Protein AF-A0A847S4N3-F1 (afdb_monomer)

Nearest PDB structures (foldseek):
  7jpv-assembly1_E  TM=3.106E-01  e=4.426E+00  Oryctolagus cuniculus
  7n6g-assembly1_3T  TM=2.490E-01  e=7.966E+00  Chlamydomonas reinhardtii

Sequence (201 aa):
MQTSEYDSAPTRATAWFWVPGLFITFLLANSVLGARLREGQWHDPVNLTGSQTIIFGWCFLVWLVAAYAVQTHYVPRWLKLAGTLCIAAMVSVAFYYLSPFEDFPLAPIRQQPLGRALFRLSYRGVLVGIFVYPVVYYLAAARKLAAEKLKVEKQERALLQIRATRLEALLAERTAALEKTTAELEQARQQLAENNASNKS

Structure (mmCIF, N/CA/C/O backbone):
data_AF-A0A847S4N3-F1
#
_entry.id   AF-A0A847S4N3-F1
#
loop_
_atom_site.group_PDB
_atom_site.id
_atom_site.type_symbol
_atom_site.label_atom_id
_atom_site.label_alt_id
_atom_site.label_comp_id
_atom_site.label_asym_id
_atom_site.label_entity_id
_atom_site.label_seq_id
_atom_site.pdbx_PDB_ins_code
_atom_site.Cartn_x
_atom_site.Cartn_y
_atom_site.Cartn_z
_atom_site.occupancy
_atom_site.B_iso_or_equiv
_atom_site.auth_seq_id
_atom_site.auth_comp_id
_atom_site.auth_asym_id
_atom_site.auth_atom_id
_atom_site.pdbx_PDB_model_num
ATOM 1 N N . MET A 1 1 ? 14.973 -18.867 25.815 1.00 39.59 1 MET A N 1
ATOM 2 C CA . MET A 1 1 ? 15.311 -18.617 24.399 1.00 39.59 1 MET A CA 1
ATOM 3 C C . MET A 1 1 ? 14.622 -19.709 23.593 1.00 39.59 1 MET A C 1
ATOM 5 O O . MET A 1 1 ? 15.140 -20.808 23.502 1.00 39.59 1 MET A O 1
ATOM 9 N N . GLN A 1 2 ? 13.385 -19.459 23.163 1.00 32.47 2 GLN A N 1
ATOM 10 C CA . GLN A 1 2 ? 12.601 -20.373 22.330 1.00 32.47 2 GLN A CA 1
ATOM 11 C C . GLN A 1 2 ? 12.286 -19.619 21.046 1.00 32.47 2 GLN A C 1
ATOM 13 O O . GLN A 1 2 ? 11.471 -18.701 21.019 1.00 32.47 2 GLN A O 1
ATOM 18 N N . THR A 1 3 ? 13.046 -19.947 20.014 1.00 53.38 3 THR A N 1
ATOM 19 C CA . THR A 1 3 ? 12.763 -19.612 18.626 1.00 53.38 3 THR A CA 1
ATOM 20 C C . THR A 1 3 ? 11.931 -20.729 18.016 1.00 53.38 3 THR A C 1
ATOM 22 O O . THR A 1 3 ? 12.163 -21.893 18.334 1.00 53.38 3 THR A O 1
ATOM 25 N N . SER A 1 4 ? 11.099 -20.351 17.048 1.00 46.75 4 SER A N 1
ATOM 26 C CA . SER A 1 4 ? 10.417 -21.209 16.076 1.00 46.75 4 SER A CA 1
ATOM 27 C C . SER A 1 4 ? 8.993 -21.622 16.434 1.00 46.75 4 SER A C 1
ATOM 29 O O . SER A 1 4 ? 8.749 -22.723 16.908 1.00 46.75 4 SER A O 1
ATOM 31 N N . GLU A 1 5 ? 8.047 -20.783 16.016 1.00 38.22 5 GLU A N 1
ATOM 32 C CA . GLU A 1 5 ? 6.878 -21.298 15.308 1.00 38.22 5 GLU A CA 1
ATOM 33 C C . GLU A 1 5 ? 6.626 -20.414 14.079 1.00 38.22 5 GLU A C 1
ATOM 35 O O . GLU A 1 5 ? 6.325 -19.223 14.162 1.00 38.22 5 GLU A O 1
ATOM 40 N N . TYR A 1 6 ? 6.908 -21.006 12.921 1.00 44.25 6 TYR A N 1
ATOM 41 C CA . TYR A 1 6 ? 6.744 -20.454 11.584 1.00 44.25 6 TYR A CA 1
ATOM 42 C C . TYR A 1 6 ? 5.249 -20.421 11.249 1.00 44.25 6 TYR A C 1
ATOM 44 O O . TYR A 1 6 ? 4.732 -21.301 10.564 1.00 44.25 6 TYR A O 1
ATOM 52 N N . ASP A 1 7 ? 4.541 -19.396 11.715 1.00 38.34 7 ASP A N 1
ATOM 53 C CA . ASP A 1 7 ? 3.150 -19.171 11.318 1.00 38.34 7 ASP A CA 1
ATOM 54 C C . ASP A 1 7 ? 3.133 -18.466 9.947 1.00 38.34 7 ASP A C 1
ATOM 56 O O . ASP A 1 7 ? 3.014 -17.248 9.809 1.00 38.34 7 ASP A O 1
ATOM 60 N N . SER A 1 8 ? 3.393 -19.260 8.906 1.00 45.09 8 SER A N 1
ATOM 61 C CA . SER A 1 8 ? 3.549 -18.836 7.506 1.00 45.09 8 SER A CA 1
ATOM 62 C C . SER A 1 8 ? 2.236 -18.873 6.716 1.00 45.09 8 SER A C 1
ATOM 64 O O . SER A 1 8 ? 2.233 -18.996 5.494 1.00 45.09 8 SER A O 1
ATOM 66 N N . ALA A 1 9 ? 1.103 -18.705 7.398 1.00 42.66 9 ALA A N 1
ATOM 67 C CA . ALA A 1 9 ? -0.151 -18.338 6.757 1.00 42.66 9 ALA A CA 1
ATOM 68 C C . ALA A 1 9 ? -0.314 -16.809 6.808 1.00 42.66 9 ALA A C 1
ATOM 70 O O . ALA A 1 9 ? -0.045 -16.195 7.846 1.00 42.66 9 ALA A O 1
ATOM 71 N N . PRO A 1 10 ? -0.772 -16.144 5.731 1.00 45.00 10 PRO A N 1
ATOM 72 C CA . PRO A 1 10 ? -1.106 -14.732 5.799 1.00 45.00 10 PRO A CA 1
ATOM 73 C C . PRO A 1 10 ? -2.265 -14.552 6.785 1.00 45.00 10 PRO A C 1
ATOM 75 O O . PRO A 1 10 ? -3.435 -14.733 6.449 1.00 45.00 10 PRO A O 1
ATOM 78 N N . THR A 1 11 ? -1.947 -14.195 8.030 1.00 53.69 11 THR A N 1
ATOM 79 C CA . THR A 1 11 ? -2.937 -13.742 9.006 1.00 53.69 11 THR A CA 1
ATOM 80 C C . THR A 1 11 ? -3.794 -12.645 8.363 1.00 53.69 11 THR A C 1
ATOM 82 O O . THR A 1 11 ? -3.318 -11.870 7.528 1.00 53.69 11 THR A O 1
ATOM 85 N N . ARG A 1 12 ? -5.071 -12.504 8.754 1.00 53.97 12 ARG A N 1
ATOM 86 C CA . ARG A 1 12 ? -5.945 -11.407 8.263 1.00 53.97 12 ARG A CA 1
ATOM 87 C C . ARG A 1 12 ? -5.277 -10.020 8.357 1.00 53.97 12 ARG A C 1
ATOM 89 O O . ARG A 1 12 ? -5.635 -9.102 7.624 1.00 53.97 12 ARG A O 1
ATOM 96 N N . ALA A 1 13 ? -4.282 -9.877 9.236 1.00 55.53 13 ALA A N 1
ATOM 97 C CA . ALA A 1 13 ? -3.456 -8.693 9.408 1.00 55.53 13 ALA A CA 1
ATOM 98 C C . ALA A 1 13 ? -2.452 -8.408 8.272 1.00 55.53 13 ALA A C 1
ATOM 100 O O . ALA A 1 13 ? -2.024 -7.258 8.181 1.00 55.53 13 ALA A O 1
ATOM 101 N N . THR A 1 14 ? -2.086 -9.369 7.416 1.00 62.47 14 THR A N 1
ATOM 102 C CA . THR A 1 14 ? -1.181 -9.179 6.262 1.00 62.47 14 THR A CA 1
ATOM 103 C C . THR A 1 14 ? -1.913 -9.232 4.918 1.00 62.47 14 THR A C 1
ATOM 105 O O . THR A 1 14 ? -1.480 -8.576 3.977 1.00 62.47 14 THR A O 1
ATOM 108 N N . ALA A 1 15 ? -3.075 -9.891 4.829 1.00 66.06 15 ALA A N 1
ATOM 109 C CA . ALA A 1 15 ? -3.873 -9.981 3.594 1.00 66.06 15 ALA A CA 1
ATOM 110 C C . ALA A 1 15 ? -4.247 -8.613 2.978 1.00 66.06 15 ALA A C 1
ATOM 112 O O . ALA A 1 15 ? -4.269 -8.463 1.757 1.00 66.06 15 ALA A O 1
ATOM 113 N N . TRP A 1 16 ? -4.464 -7.593 3.819 1.00 69.94 16 TRP A N 1
ATOM 114 C CA . TRP A 1 16 ? -4.742 -6.209 3.393 1.00 69.94 16 TRP A CA 1
ATOM 115 C C . TRP A 1 16 ? -3.622 -5.575 2.549 1.00 69.94 16 TRP A C 1
ATOM 117 O O . TRP A 1 16 ? -3.857 -4.576 1.882 1.00 69.94 16 TRP A O 1
ATOM 127 N N . PHE A 1 17 ? -2.402 -6.105 2.634 1.00 78.19 17 PHE A N 1
ATOM 128 C CA . PHE A 1 17 ? -1.245 -5.605 1.906 1.00 78.19 17 PHE A CA 1
ATOM 129 C C . PHE A 1 17 ? -1.082 -6.341 0.569 1.00 78.19 17 PHE A C 1
ATOM 131 O O . PHE A 1 17 ? -0.822 -5.712 -0.456 1.00 78.19 17 PHE A O 1
ATOM 138 N N . TRP A 1 18 ? -1.276 -7.662 0.575 1.00 82.50 18 TRP A N 1
ATOM 139 C CA . TRP A 1 18 ? -1.041 -8.516 -0.588 1.00 82.50 18 TRP A CA 1
ATOM 140 C C . TRP A 1 18 ? -2.132 -8.386 -1.648 1.00 82.50 18 TRP A C 1
ATOM 142 O O . TRP A 1 18 ? -1.813 -8.207 -2.818 1.00 82.50 18 TRP A O 1
ATOM 152 N N . VAL A 1 19 ? -3.411 -8.434 -1.257 1.00 85.56 19 VAL A N 1
ATOM 153 C CA . VAL A 1 19 ? -4.519 -8.460 -2.228 1.00 85.56 19 VAL A CA 1
ATOM 154 C C . VAL A 1 19 ? -4.640 -7.135 -2.994 1.00 85.56 19 VAL A C 1
ATOM 156 O O . VAL A 1 19 ? -4.612 -7.168 -4.225 1.00 85.56 19 VAL A O 1
ATOM 159 N N . PRO A 1 20 ? -4.697 -5.959 -2.332 1.00 87.50 20 PRO A N 1
ATOM 160 C CA . PRO A 1 20 ? -4.724 -4.687 -3.051 1.00 87.50 20 PRO A CA 1
ATOM 161 C C . PRO A 1 20 ? -3.416 -4.435 -3.796 1.00 87.50 20 PRO A C 1
ATOM 163 O O . PRO A 1 20 ? -3.440 -3.859 -4.877 1.00 87.50 20 PRO A O 1
ATOM 166 N N . GLY A 1 21 ? -2.291 -4.902 -3.247 1.00 88.12 21 GLY A N 1
ATOM 167 C CA . GLY A 1 21 ? -0.989 -4.782 -3.887 1.00 88.12 21 GLY A CA 1
ATOM 168 C C . GLY A 1 21 ? -0.935 -5.483 -5.225 1.00 88.12 21 GLY A C 1
ATOM 169 O O . GLY A 1 21 ? -0.682 -4.829 -6.228 1.00 88.12 21 GLY A O 1
ATOM 170 N N . LEU A 1 22 ? -1.261 -6.775 -5.252 1.00 90.00 22 LEU A N 1
ATOM 171 C CA . LEU A 1 22 ? -1.310 -7.562 -6.482 1.00 90.00 22 LEU A CA 1
ATOM 172 C C . LEU A 1 22 ? -2.277 -6.962 -7.503 1.00 90.00 22 LEU A C 1
ATOM 174 O O . LEU A 1 22 ? -1.953 -6.901 -8.685 1.00 90.00 22 LEU A O 1
ATOM 178 N N . PHE A 1 23 ? -3.442 -6.484 -7.060 1.00 91.25 23 PHE A N 1
ATOM 179 C CA . PHE A 1 23 ? -4.422 -5.870 -7.951 1.00 91.25 23 PHE A CA 1
ATOM 180 C C . PHE A 1 23 ? -3.910 -4.559 -8.567 1.00 91.25 23 PHE A C 1
ATOM 182 O O . PHE A 1 23 ? -3.948 -4.388 -9.785 1.00 91.25 23 PHE A O 1
ATOM 189 N N . ILE A 1 24 ? -3.375 -3.646 -7.751 1.00 90.62 24 ILE A N 1
ATOM 190 C CA . ILE A 1 24 ? -2.840 -2.363 -8.224 1.00 90.62 24 ILE A CA 1
ATOM 191 C C . ILE A 1 24 ? -1.624 -2.576 -9.123 1.00 90.62 24 ILE A C 1
ATOM 193 O O . ILE A 1 24 ? -1.513 -1.927 -10.161 1.00 90.62 24 ILE A O 1
ATOM 197 N N . THR A 1 25 ? -0.724 -3.495 -8.772 1.00 91.81 25 THR A N 1
ATOM 198 C CA . THR A 1 25 ? 0.477 -3.767 -9.572 1.00 91.81 25 THR A CA 1
ATOM 199 C C . THR A 1 25 ? 0.122 -4.453 -10.880 1.00 91.81 25 THR A C 1
ATOM 201 O O . THR A 1 25 ? 0.726 -4.143 -11.904 1.00 91.81 25 THR A O 1
ATOM 204 N N . PHE A 1 26 ? -0.896 -5.317 -10.880 1.00 91.50 26 PHE A N 1
ATOM 205 C CA . PHE A 1 26 ? -1.445 -5.898 -12.099 1.00 91.50 26 PHE A CA 1
ATOM 206 C C . PHE A 1 26 ? -2.031 -4.818 -13.013 1.00 91.50 26 PHE A C 1
ATOM 208 O O . PHE A 1 26 ? -1.695 -4.780 -14.195 1.00 91.50 26 PHE A O 1
ATOM 215 N N . LEU A 1 27 ? -2.843 -3.900 -12.481 1.00 91.81 27 LEU A N 1
ATOM 216 C CA . LEU A 1 27 ? -3.384 -2.781 -13.259 1.00 91.81 27 LEU A CA 1
ATOM 217 C C . LEU A 1 27 ? -2.273 -1.889 -13.825 1.00 91.81 27 LEU A C 1
ATOM 219 O O . LEU A 1 27 ? -2.297 -1.556 -15.009 1.00 91.81 27 LEU A O 1
ATOM 223 N N . LEU A 1 28 ? -1.272 -1.543 -13.010 1.00 89.56 28 LEU A N 1
ATOM 224 C CA . LEU A 1 28 ? -0.154 -0.709 -13.449 1.00 89.56 28 LEU A CA 1
ATOM 225 C C . LEU A 1 28 ? 0.659 -1.385 -14.553 1.00 89.56 28 LEU A C 1
ATOM 227 O O . LEU A 1 28 ? 0.955 -0.759 -15.568 1.00 89.56 28 LEU A O 1
ATOM 231 N N . ALA A 1 29 ? 0.991 -2.664 -14.379 1.00 89.06 29 ALA A N 1
ATOM 232 C CA . ALA A 1 29 ? 1.751 -3.410 -15.370 1.00 89.06 29 ALA A CA 1
ATOM 233 C C . ALA A 1 29 ? 0.980 -3.515 -16.694 1.00 89.06 29 ALA A C 1
ATOM 235 O O . ALA A 1 29 ? 1.553 -3.304 -17.763 1.00 89.06 29 ALA A O 1
ATOM 236 N N . ASN A 1 30 ? -0.328 -3.782 -16.643 1.00 90.00 30 ASN A N 1
ATOM 237 C CA . ASN A 1 30 ? -1.160 -3.898 -17.843 1.00 90.00 30 ASN A CA 1
ATOM 238 C C . ASN A 1 30 ? -1.479 -2.549 -18.503 1.00 90.00 30 ASN A C 1
ATOM 240 O O . ASN A 1 30 ? -1.719 -2.518 -19.707 1.00 90.00 30 ASN A O 1
ATOM 244 N N . SER A 1 31 ? -1.417 -1.428 -17.775 1.00 87.50 31 SER A N 1
ATOM 245 C CA . SER A 1 31 ? -1.658 -0.095 -18.354 1.00 87.50 31 SER A CA 1
ATOM 246 C C . SER A 1 31 ? -0.706 0.244 -19.509 1.00 87.50 31 SER A C 1
ATOM 248 O O . SER A 1 31 ? -1.073 0.965 -20.434 1.00 87.50 31 SER A O 1
ATOM 250 N N . VAL A 1 32 ? 0.505 -0.323 -19.486 1.00 83.25 32 VAL A N 1
ATOM 251 C CA . VAL A 1 32 ? 1.536 -0.103 -20.506 1.00 83.25 32 VAL A CA 1
ATOM 252 C C . VAL A 1 32 ? 1.428 -1.115 -21.651 1.00 83.25 32 VAL A C 1
ATOM 254 O O . VAL A 1 32 ? 1.876 -0.835 -22.760 1.00 83.25 32 VAL A O 1
ATOM 257 N N . LEU A 1 33 ? 0.777 -2.262 -21.431 1.00 84.00 33 LEU A N 1
ATOM 258 C CA . LEU A 1 33 ? 0.670 -3.341 -22.415 1.00 84.00 33 LEU A CA 1
ATOM 259 C C . LEU A 1 33 ? -0.006 -2.875 -23.713 1.00 84.00 33 LEU A C 1
ATOM 261 O O . LEU A 1 33 ? 0.456 -3.208 -24.798 1.00 84.00 33 LEU A O 1
ATOM 265 N N . GLY A 1 34 ? -1.047 -2.042 -23.618 1.00 81.81 34 GLY A N 1
ATOM 266 C CA . GLY A 1 34 ? -1.736 -1.503 -24.795 1.00 81.81 34 GLY A CA 1
ATOM 267 C C . GLY A 1 34 ? -0.840 -0.635 -25.686 1.00 81.81 34 GLY A C 1
ATOM 268 O O . GLY A 1 34 ? -0.915 -0.729 -26.908 1.00 81.81 34 GLY A O 1
ATOM 269 N N . ALA A 1 35 ? 0.043 0.175 -25.095 1.00 81.75 35 ALA A N 1
ATOM 270 C CA . ALA A 1 35 ? 1.016 0.964 -25.854 1.00 81.75 35 ALA A CA 1
ATOM 271 C C . ALA A 1 35 ? 2.062 0.060 -26.528 1.00 81.75 35 ALA A C 1
ATOM 273 O O . ALA A 1 35 ? 2.345 0.222 -27.710 1.00 81.75 35 ALA A O 1
ATOM 274 N N . ARG A 1 36 ? 2.535 -0.964 -25.811 1.00 79.12 36 ARG A N 1
ATOM 275 C CA . ARG A 1 36 ? 3.519 -1.943 -26.300 1.00 79.12 36 ARG A CA 1
ATOM 276 C C . ARG A 1 36 ? 3.004 -2.776 -27.473 1.00 79.12 36 ARG A C 1
ATOM 278 O O . ARG A 1 36 ? 3.716 -2.991 -28.450 1.00 79.12 36 ARG A O 1
ATOM 285 N N . LEU A 1 37 ? 1.738 -3.193 -27.413 1.00 82.56 37 LEU A N 1
ATOM 286 C CA . LEU A 1 37 ? 1.080 -3.894 -28.518 1.00 82.56 37 LEU A CA 1
ATOM 287 C C . LEU A 1 37 ? 0.965 -3.005 -29.767 1.00 82.56 37 LEU A C 1
ATOM 289 O O . LEU A 1 37 ? 1.159 -3.492 -30.879 1.00 82.56 37 LEU A O 1
ATOM 293 N N . ARG A 1 38 ? 0.705 -1.700 -29.595 1.00 82.06 38 AR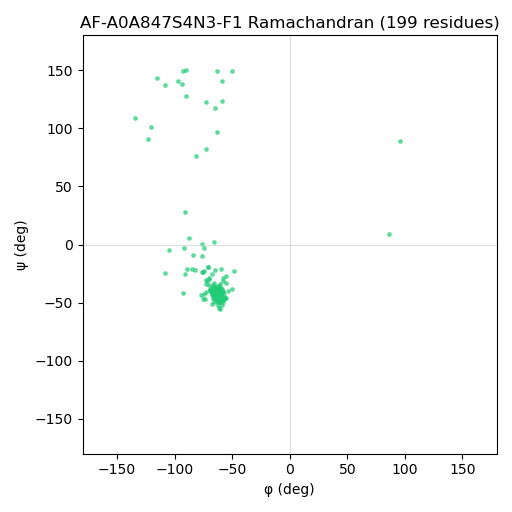G A N 1
ATOM 294 C CA . ARG A 1 38 ? 0.650 -0.731 -30.706 1.00 82.06 38 ARG A CA 1
ATOM 295 C C . ARG A 1 38 ? 2.016 -0.450 -31.330 1.00 82.06 38 ARG A C 1
ATOM 297 O O . ARG A 1 38 ? 2.073 -0.165 -32.519 1.00 82.06 38 ARG A O 1
ATOM 304 N N . GLU A 1 39 ? 3.092 -0.547 -30.554 1.00 78.06 39 GLU A N 1
ATOM 305 C CA . GLU A 1 39 ? 4.478 -0.400 -31.025 1.00 78.06 39 GLU A CA 1
ATOM 306 C C . GLU A 1 39 ? 4.997 -1.640 -31.779 1.00 78.06 39 GLU A C 1
ATOM 308 O O . GLU A 1 39 ? 6.128 -1.642 -32.253 1.00 78.06 39 GLU A O 1
ATOM 313 N N . GLY A 1 40 ? 4.176 -2.687 -31.938 1.00 74.25 40 GLY A N 1
ATOM 314 C CA . GLY A 1 40 ? 4.530 -3.869 -32.727 1.00 74.25 40 GLY A CA 1
ATOM 315 C C . GLY A 1 40 ? 5.314 -4.935 -31.959 1.00 74.25 40 GLY A C 1
ATOM 316 O O . GLY A 1 40 ? 5.717 -5.932 -32.553 1.00 74.25 40 GLY A O 1
ATOM 317 N N . GLN A 1 41 ? 5.450 -4.802 -30.634 1.00 76.44 41 GLN A N 1
ATOM 318 C CA . GLN A 1 41 ? 6.173 -5.759 -29.778 1.00 76.44 41 GLN A CA 1
ATOM 319 C C . GLN A 1 41 ? 5.511 -7.152 -29.692 1.00 76.44 41 GLN A C 1
ATOM 321 O O . GLN A 1 41 ? 5.998 -8.029 -28.990 1.00 76.44 41 GLN A O 1
ATOM 326 N N . TRP A 1 42 ? 4.403 -7.393 -30.405 1.00 76.31 42 TRP A N 1
ATOM 327 C CA . TRP A 1 42 ? 3.788 -8.722 -30.498 1.00 76.31 42 TRP A CA 1
ATOM 328 C C . TRP A 1 42 ? 4.610 -9.710 -31.343 1.00 76.31 42 TRP A C 1
ATOM 330 O O . TRP A 1 42 ? 4.410 -10.914 -31.216 1.00 76.31 42 TRP A O 1
ATOM 340 N N . HIS A 1 43 ? 5.523 -9.217 -32.191 1.00 77.56 43 HIS A N 1
ATOM 341 C CA . HIS A 1 43 ? 6.339 -10.058 -33.076 1.00 77.56 43 HIS A CA 1
ATOM 342 C C . HIS A 1 43 ? 7.305 -10.988 -32.321 1.00 77.56 43 HIS A C 1
ATOM 344 O O . HIS A 1 43 ? 7.683 -12.021 -32.867 1.00 77.56 43 HIS A O 1
ATOM 350 N N . ASP A 1 44 ? 7.657 -10.667 -31.070 1.00 81.38 44 ASP A N 1
ATOM 351 C CA . ASP A 1 44 ? 8.403 -11.554 -30.173 1.00 81.38 44 ASP A CA 1
ATOM 352 C C . ASP A 1 44 ? 7.607 -11.792 -28.872 1.00 81.38 44 ASP A C 1
ATOM 354 O O . ASP A 1 44 ? 7.724 -11.037 -27.898 1.00 81.38 44 ASP A O 1
ATOM 358 N N . PRO A 1 45 ? 6.768 -12.844 -28.823 1.00 80.88 45 PRO A N 1
ATOM 359 C CA . PRO A 1 45 ? 5.903 -13.094 -27.674 1.00 80.88 45 PRO A CA 1
ATOM 360 C C . PRO A 1 45 ? 6.687 -13.485 -26.412 1.00 80.88 45 PRO A C 1
ATOM 362 O O . PRO A 1 45 ? 6.201 -13.259 -25.298 1.00 80.88 45 PRO A O 1
ATOM 365 N N . VAL A 1 46 ? 7.891 -14.051 -26.557 1.00 83.88 46 VAL A N 1
ATOM 366 C CA . VAL A 1 46 ? 8.733 -14.460 -25.423 1.00 83.88 46 VAL A CA 1
ATOM 367 C C . VAL A 1 46 ? 9.319 -13.222 -24.754 1.00 83.88 46 VAL A C 1
ATOM 369 O O . VAL A 1 46 ? 9.213 -13.079 -23.532 1.00 83.88 46 VAL A O 1
ATOM 372 N N . ASN A 1 47 ? 9.855 -12.291 -25.545 1.00 82.12 47 ASN A N 1
ATOM 373 C CA . ASN A 1 47 ? 10.377 -11.023 -25.039 1.00 82.12 47 ASN A CA 1
ATOM 374 C C . ASN A 1 47 ? 9.261 -10.163 -24.431 1.00 82.12 47 ASN A C 1
ATOM 376 O O . ASN A 1 47 ? 9.423 -9.616 -23.334 1.00 82.12 47 ASN A O 1
ATOM 380 N N . LEU A 1 48 ? 8.088 -10.112 -25.074 1.00 83.12 48 LEU A N 1
ATOM 381 C CA . LEU A 1 48 ? 6.915 -9.395 -24.570 1.00 83.12 48 LEU A CA 1
ATOM 382 C C . LEU A 1 48 ? 6.448 -9.938 -23.214 1.00 83.12 48 LEU A C 1
ATOM 384 O O . LEU A 1 48 ? 6.258 -9.166 -22.272 1.00 83.12 48 LEU A O 1
ATOM 388 N N . THR A 1 49 ? 6.303 -11.259 -23.089 1.00 85.19 49 THR A N 1
ATOM 389 C CA . THR A 1 49 ? 5.852 -11.889 -21.839 1.00 85.19 49 THR A CA 1
ATOM 390 C C . THR A 1 49 ? 6.891 -11.717 -20.734 1.00 85.19 49 THR A C 1
ATOM 392 O O . THR A 1 49 ? 6.551 -11.291 -19.632 1.00 85.19 49 THR A O 1
ATOM 395 N N . GLY A 1 50 ? 8.168 -11.969 -21.033 1.00 86.06 50 GLY A N 1
ATOM 396 C CA . GLY A 1 50 ? 9.252 -11.856 -20.060 1.00 86.06 50 GLY A CA 1
ATOM 397 C C . GLY A 1 50 ? 9.414 -10.437 -19.519 1.00 86.06 50 GLY A C 1
ATOM 398 O O . GLY A 1 50 ? 9.400 -10.214 -18.307 1.00 86.06 50 GLY A O 1
ATOM 399 N N . SER A 1 51 ? 9.466 -9.447 -20.407 1.00 85.81 51 SER A N 1
ATOM 400 C CA . SER A 1 51 ? 9.500 -8.036 -20.012 1.00 85.81 51 SER A CA 1
ATOM 401 C C . SER A 1 51 ? 8.246 -7.614 -19.237 1.00 85.81 51 SER A C 1
ATOM 403 O O . SER A 1 51 ? 8.364 -6.842 -18.289 1.00 85.81 51 SER A O 1
ATOM 405 N N . GLN A 1 52 ? 7.057 -8.135 -19.567 1.00 88.88 52 GLN A N 1
ATOM 406 C CA . GLN A 1 52 ? 5.831 -7.866 -18.811 1.00 88.88 52 GLN A CA 1
ATOM 407 C C . GLN A 1 52 ? 5.909 -8.412 -17.378 1.00 88.88 52 GLN A C 1
ATOM 409 O O . GLN A 1 52 ? 5.528 -7.717 -16.433 1.00 88.88 52 GLN A O 1
ATOM 414 N N . THR A 1 53 ? 6.467 -9.610 -17.193 1.00 88.81 53 THR A N 1
ATOM 415 C CA . THR A 1 53 ? 6.727 -10.184 -15.866 1.00 88.81 53 THR A CA 1
ATOM 416 C C . THR A 1 53 ? 7.709 -9.330 -15.067 1.00 88.81 53 THR A C 1
ATOM 418 O O . THR A 1 53 ? 7.483 -9.082 -13.882 1.00 88.81 53 THR A O 1
ATOM 421 N N . ILE A 1 54 ? 8.761 -8.810 -15.707 1.00 89.44 54 ILE A N 1
ATOM 422 C CA . ILE A 1 54 ? 9.707 -7.899 -15.050 1.00 89.44 54 ILE A CA 1
ATOM 423 C C . ILE A 1 54 ? 9.025 -6.583 -14.660 1.00 89.44 54 ILE A C 1
ATOM 425 O O . ILE A 1 54 ? 9.232 -6.107 -13.545 1.00 89.44 54 ILE A O 1
ATOM 429 N N . ILE A 1 55 ? 8.178 -6.006 -15.522 1.00 89.50 55 ILE A N 1
ATOM 430 C CA . ILE A 1 55 ? 7.415 -4.787 -15.199 1.00 89.50 55 ILE A CA 1
ATOM 431 C C . ILE A 1 55 ? 6.502 -5.035 -13.999 1.00 89.50 55 ILE A C 1
ATOM 433 O O . ILE A 1 55 ? 6.456 -4.213 -13.085 1.00 89.50 55 ILE A O 1
ATOM 437 N N . PHE A 1 56 ? 5.810 -6.173 -13.974 1.00 91.56 56 PHE A N 1
ATOM 438 C CA . PHE A 1 56 ? 4.972 -6.556 -12.846 1.00 91.56 56 PHE A CA 1
ATOM 439 C C . PHE A 1 56 ? 5.784 -6.679 -11.551 1.00 91.56 56 PHE A C 1
ATOM 441 O O . PHE A 1 56 ? 5.419 -6.067 -10.546 1.00 91.56 56 PHE A O 1
ATOM 448 N N . GLY A 1 57 ? 6.908 -7.403 -11.578 1.00 91.31 57 GLY A N 1
ATOM 449 C CA . GLY A 1 57 ? 7.795 -7.560 -10.422 1.00 91.31 57 GLY A CA 1
ATOM 450 C C . GLY A 1 57 ? 8.370 -6.230 -9.931 1.00 91.31 57 GLY A C 1
ATOM 451 O O . GLY A 1 57 ? 8.410 -5.972 -8.730 1.00 91.31 57 GLY A O 1
ATOM 452 N N . TRP A 1 58 ? 8.733 -5.344 -10.856 1.00 92.19 58 TRP A N 1
ATOM 453 C CA . TRP A 1 58 ? 9.189 -3.990 -10.560 1.00 92.19 58 TRP A CA 1
ATOM 454 C C . TRP A 1 58 ? 8.106 -3.154 -9.863 1.00 92.19 58 TRP A C 1
ATOM 456 O O . TRP A 1 58 ? 8.351 -2.602 -8.789 1.00 92.19 58 TRP A O 1
ATOM 466 N N . CYS A 1 59 ? 6.893 -3.096 -10.425 1.00 92.06 59 CYS A N 1
ATOM 467 C CA . CYS A 1 59 ? 5.762 -2.404 -9.802 1.00 92.06 59 CYS A CA 1
ATOM 468 C C . CYS A 1 59 ? 5.456 -2.978 -8.413 1.00 92.06 59 CYS A C 1
ATOM 470 O O . CYS A 1 59 ? 5.199 -2.224 -7.472 1.00 92.06 59 CYS A O 1
ATOM 472 N N . PHE A 1 60 ? 5.519 -4.303 -8.273 1.00 93.00 60 PHE A N 1
ATOM 473 C CA . PHE A 1 60 ? 5.307 -4.986 -7.003 1.00 93.00 60 PHE A CA 1
ATOM 474 C C . PHE A 1 60 ? 6.381 -4.652 -5.965 1.00 93.00 60 PHE A C 1
ATOM 476 O O . PHE A 1 60 ? 6.066 -4.420 -4.797 1.00 93.00 60 PHE A O 1
ATOM 483 N N . LEU A 1 61 ? 7.642 -4.524 -6.378 1.00 93.25 61 LEU A N 1
ATOM 484 C CA . LEU A 1 61 ? 8.711 -4.094 -5.484 1.00 93.25 61 LEU A CA 1
ATOM 485 C C . LEU A 1 61 ? 8.514 -2.649 -5.011 1.00 93.25 61 LEU A C 1
ATOM 487 O O . LEU A 1 61 ? 8.674 -2.366 -3.825 1.00 93.25 61 LEU A O 1
ATOM 491 N N . VAL A 1 62 ? 8.093 -1.740 -5.896 1.00 92.94 62 VAL A N 1
ATOM 492 C CA . VAL A 1 62 ? 7.758 -0.360 -5.502 1.00 92.94 62 VAL A CA 1
ATOM 493 C C . VAL A 1 62 ? 6.589 -0.332 -4.508 1.00 92.94 62 VAL A C 1
ATOM 495 O O . VAL A 1 62 ? 6.620 0.435 -3.544 1.00 92.94 62 VAL A O 1
ATOM 498 N N . TRP A 1 63 ? 5.594 -1.207 -4.680 1.00 93.81 63 TRP A N 1
ATOM 499 C CA . TRP A 1 63 ? 4.505 -1.387 -3.717 1.00 93.81 63 TRP A CA 1
ATOM 500 C C . TRP A 1 63 ? 5.000 -1.847 -2.337 1.00 93.81 63 TRP A C 1
ATOM 502 O O . TRP A 1 63 ? 4.613 -1.258 -1.323 1.00 93.81 63 TRP A O 1
ATOM 512 N N . LEU A 1 64 ? 5.892 -2.846 -2.283 1.00 92.00 64 LEU A N 1
ATOM 513 C CA . LEU A 1 64 ? 6.512 -3.313 -1.033 1.00 92.00 64 LEU A CA 1
ATOM 514 C C . LEU A 1 64 ? 7.238 -2.172 -0.311 1.00 92.00 64 LEU A C 1
ATOM 516 O O . LEU A 1 64 ? 7.033 -1.965 0.886 1.00 92.00 64 LEU A O 1
ATOM 520 N N . VAL A 1 65 ? 8.042 -1.399 -1.046 1.00 91.38 65 VAL A N 1
ATOM 521 C CA . VAL A 1 65 ? 8.787 -0.255 -0.502 1.00 91.38 65 VAL A CA 1
ATOM 522 C C . VAL A 1 65 ? 7.835 0.796 0.069 1.00 91.38 65 VAL A C 1
ATOM 524 O O . VAL A 1 65 ? 8.024 1.246 1.200 1.00 91.38 65 VAL A O 1
ATOM 527 N N . ALA A 1 66 ? 6.786 1.160 -0.673 1.00 91.00 66 ALA A N 1
ATOM 528 C CA . ALA A 1 66 ? 5.801 2.137 -0.218 1.00 91.00 66 ALA A CA 1
ATOM 529 C C . ALA A 1 66 ? 5.073 1.669 1.052 1.00 91.00 66 ALA A C 1
ATOM 531 O O . ALA A 1 66 ? 4.899 2.443 1.996 1.00 91.00 66 ALA A O 1
ATOM 532 N N . ALA A 1 67 ? 4.678 0.397 1.123 1.00 90.00 67 ALA A N 1
ATOM 533 C CA . ALA A 1 67 ? 4.001 -0.133 2.302 1.00 90.00 67 ALA A CA 1
ATOM 534 C C . ALA A 1 67 ? 4.908 -0.229 3.519 1.00 90.00 67 ALA A C 1
ATOM 536 O O . ALA A 1 67 ? 4.469 0.107 4.621 1.00 90.00 67 ALA A O 1
ATOM 537 N N . TYR A 1 68 ? 6.166 -0.618 3.325 1.00 88.81 68 TYR A N 1
ATOM 538 C CA . TYR A 1 68 ? 7.157 -0.590 4.390 1.00 88.81 68 TYR A CA 1
ATOM 539 C C . TYR A 1 68 ? 7.350 0.839 4.920 1.00 88.81 68 TYR A C 1
ATOM 541 O O . TYR A 1 68 ? 7.243 1.079 6.123 1.00 88.81 68 TYR A O 1
ATOM 549 N N . ALA A 1 69 ? 7.514 1.822 4.028 1.00 88.56 69 ALA A N 1
ATOM 550 C CA . ALA A 1 69 ? 7.682 3.225 4.405 1.00 88.56 69 ALA A CA 1
ATOM 551 C C . ALA A 1 69 ? 6.487 3.782 5.204 1.00 88.56 69 ALA A C 1
ATOM 553 O O . ALA A 1 69 ? 6.669 4.555 6.150 1.00 88.56 69 ALA A O 1
ATOM 554 N N . VAL A 1 70 ? 5.260 3.383 4.855 1.00 87.44 70 VAL A N 1
ATOM 555 C CA . VAL A 1 70 ? 4.035 3.817 5.547 1.00 87.44 70 VAL A CA 1
ATOM 556 C C . VAL A 1 70 ? 3.891 3.183 6.937 1.00 87.44 70 VAL A C 1
ATOM 558 O O . VAL A 1 70 ? 3.356 3.832 7.843 1.00 87.44 70 VAL A O 1
ATOM 561 N N . GLN A 1 71 ? 4.386 1.958 7.136 1.00 84.00 71 GLN A N 1
ATOM 562 C CA . GLN A 1 71 ? 4.346 1.271 8.433 1.00 84.00 71 GLN A CA 1
ATOM 563 C C . GLN A 1 71 ? 5.328 1.860 9.455 1.00 84.00 71 GLN A C 1
ATOM 565 O O . GLN A 1 71 ? 5.024 1.879 10.645 1.00 84.00 71 GLN A O 1
ATOM 570 N N . THR A 1 72 ? 6.467 2.400 9.022 1.00 82.69 72 THR A N 1
ATOM 571 C CA . THR A 1 72 ? 7.480 2.965 9.927 1.00 82.69 72 THR A CA 1
ATOM 572 C C . THR A 1 72 ? 6.945 4.187 10.673 1.00 82.69 72 THR A C 1
ATOM 574 O O . THR A 1 72 ? 6.647 5.200 10.058 1.00 82.69 72 THR A O 1
ATOM 577 N N . HIS A 1 73 ? 6.836 4.172 12.002 1.00 75.69 73 HIS A N 1
ATOM 578 C CA . HIS A 1 73 ? 6.207 5.279 12.746 1.00 75.69 73 HIS A CA 1
ATOM 579 C C . HIS A 1 73 ? 7.128 6.482 13.032 1.00 75.69 73 HIS A C 1
ATOM 581 O O . HIS A 1 73 ? 6.630 7.593 13.190 1.00 75.69 73 HIS A O 1
ATOM 587 N N . TYR A 1 74 ? 8.449 6.292 13.023 1.00 79.81 74 TYR A N 1
ATOM 588 C CA . TYR A 1 74 ? 9.426 7.268 13.534 1.00 79.81 74 TYR A CA 1
ATOM 589 C C . TYR A 1 74 ? 9.844 8.375 12.551 1.00 79.81 74 TYR A C 1
ATOM 591 O O . TYR A 1 74 ? 10.535 9.311 12.935 1.00 79.81 74 TYR A O 1
ATOM 599 N N . VAL A 1 75 ? 9.446 8.279 11.280 1.00 85.44 75 VAL A N 1
ATOM 600 C CA . VAL A 1 75 ? 9.945 9.154 10.205 1.00 85.44 75 VAL A CA 1
ATOM 601 C C . VAL A 1 75 ? 8.856 10.141 9.756 1.00 85.44 75 VAL A C 1
ATOM 603 O O . VAL A 1 75 ? 7.698 9.726 9.582 1.00 85.44 75 VAL A O 1
ATOM 606 N N . PRO A 1 76 ? 9.181 11.431 9.525 1.00 89.12 76 PRO A N 1
ATOM 607 C CA . PRO A 1 76 ? 8.210 12.400 9.029 1.00 89.12 76 PRO A CA 1
ATOM 608 C C . PRO A 1 76 ? 7.692 12.020 7.635 1.00 89.12 76 PRO A C 1
ATOM 610 O O . PRO A 1 76 ? 8.383 11.403 6.823 1.00 89.12 76 PRO A O 1
ATOM 613 N N . ARG A 1 77 ? 6.440 12.397 7.344 1.00 86.81 77 ARG A N 1
ATOM 614 C CA . ARG A 1 77 ? 5.711 11.961 6.135 1.00 86.81 77 ARG A CA 1
ATOM 615 C C . ARG A 1 77 ? 6.406 12.350 4.830 1.00 86.81 77 ARG A C 1
ATOM 617 O O . ARG A 1 77 ? 6.439 11.547 3.904 1.00 86.81 77 ARG A O 1
ATOM 624 N N . TRP A 1 78 ? 6.958 13.559 4.766 1.00 88.19 78 TRP A N 1
ATOM 625 C CA . TRP A 1 78 ? 7.651 14.056 3.576 1.00 88.19 78 TRP A CA 1
ATOM 626 C C . TRP A 1 78 ? 8.934 13.264 3.297 1.00 88.19 78 TRP A C 1
ATOM 628 O O . TRP A 1 78 ? 9.214 12.947 2.146 1.00 88.19 78 TRP A O 1
ATOM 638 N N . LEU A 1 79 ? 9.657 12.854 4.345 1.00 91.19 79 LEU A N 1
ATOM 639 C CA . LEU A 1 79 ? 10.880 12.065 4.211 1.00 91.19 79 LEU A CA 1
ATOM 640 C C . LEU A 1 79 ? 10.584 10.615 3.802 1.00 91.19 79 LEU A C 1
ATOM 642 O O . LEU A 1 79 ? 11.330 10.038 3.019 1.00 91.19 79 LEU A O 1
ATOM 646 N N . LYS A 1 80 ? 9.460 10.042 4.252 1.00 90.12 80 LYS A N 1
ATOM 647 C CA . LYS A 1 80 ? 8.973 8.738 3.762 1.00 90.12 80 LYS A CA 1
ATOM 648 C C . LYS A 1 80 ? 8.629 8.770 2.281 1.00 90.12 80 LYS A C 1
ATOM 650 O O . LYS A 1 80 ? 8.994 7.848 1.556 1.00 90.12 80 LYS A O 1
ATOM 655 N N . LEU A 1 81 ? 7.938 9.823 1.843 1.00 90.31 81 LEU A N 1
ATOM 656 C CA . LEU A 1 81 ? 7.627 10.028 0.433 1.00 90.31 81 LEU A CA 1
ATOM 657 C C . LEU A 1 81 ? 8.927 10.161 -0.366 1.00 90.31 81 LEU A C 1
ATOM 659 O O . LEU A 1 81 ? 9.152 9.366 -1.269 1.00 90.31 81 LEU A O 1
ATOM 663 N N . ALA A 1 82 ? 9.813 11.084 0.019 1.00 92.12 82 ALA A N 1
ATOM 664 C CA . ALA A 1 82 ? 11.096 11.288 -0.651 1.00 92.12 82 ALA A CA 1
ATOM 665 C C . ALA A 1 82 ? 11.927 9.994 -0.716 1.00 92.12 82 ALA A C 1
ATOM 667 O O . ALA A 1 82 ? 12.395 9.622 -1.786 1.00 92.12 82 ALA A O 1
ATOM 668 N N . GLY A 1 83 ? 12.032 9.255 0.394 1.00 92.00 83 GLY A N 1
ATOM 669 C CA . GLY A 1 83 ? 12.723 7.967 0.443 1.00 92.00 83 GLY A CA 1
ATOM 670 C C . GLY A 1 83 ? 12.095 6.917 -0.477 1.00 92.00 83 GLY A C 1
ATOM 671 O O . GLY A 1 83 ? 12.811 6.247 -1.214 1.00 92.00 83 GLY A O 1
ATOM 672 N N . THR A 1 84 ? 10.762 6.820 -0.504 1.00 92.00 84 THR A N 1
ATOM 673 C CA . THR A 1 84 ? 10.045 5.907 -1.412 1.00 92.00 84 THR A CA 1
ATOM 674 C C . THR A 1 84 ? 10.312 6.263 -2.872 1.00 92.00 84 THR A C 1
ATOM 676 O O . THR A 1 84 ? 10.578 5.372 -3.672 1.00 92.00 84 THR A O 1
ATOM 679 N N . LEU A 1 85 ? 10.289 7.553 -3.224 1.00 93.31 85 LEU A N 1
ATOM 680 C CA . LEU A 1 85 ? 10.566 8.019 -4.585 1.00 93.31 85 LEU A CA 1
ATOM 681 C C . LEU A 1 85 ? 12.016 7.741 -4.999 1.00 93.31 85 LEU A C 1
ATOM 683 O O . LEU A 1 85 ? 12.245 7.245 -6.101 1.00 93.31 85 LEU A O 1
ATOM 687 N N . CYS A 1 86 ? 12.982 7.996 -4.112 1.00 94.00 86 CYS A N 1
ATOM 688 C CA . CYS A 1 86 ? 14.391 7.690 -4.357 1.00 94.00 86 CYS A CA 1
ATOM 689 C C . CYS A 1 86 ? 14.610 6.189 -4.576 1.00 94.00 86 CYS A C 1
ATOM 691 O O . CYS A 1 86 ? 15.238 5.796 -5.558 1.00 94.00 86 CYS A O 1
ATOM 693 N N . ILE A 1 87 ? 14.048 5.341 -3.711 1.00 92.75 87 ILE A N 1
ATOM 694 C CA . IL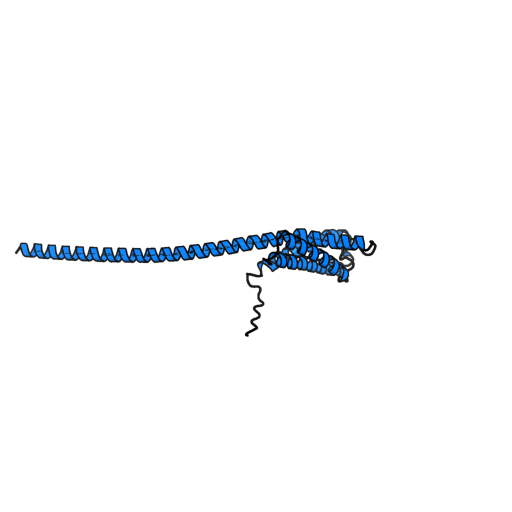E A 1 87 ? 14.168 3.887 -3.850 1.00 92.75 87 ILE A CA 1
ATOM 695 C C . ILE A 1 87 ? 13.462 3.411 -5.124 1.00 92.75 87 ILE A C 1
ATOM 697 O O . ILE A 1 87 ? 14.026 2.604 -5.853 1.00 92.75 87 ILE A O 1
ATOM 701 N N . ALA A 1 88 ? 12.276 3.933 -5.452 1.00 92.50 88 ALA A N 1
ATOM 702 C CA . ALA A 1 88 ? 11.565 3.579 -6.681 1.00 92.50 88 ALA A CA 1
ATOM 703 C C . ALA A 1 88 ? 12.358 3.954 -7.946 1.00 92.50 88 ALA A C 1
ATOM 705 O O . ALA A 1 88 ? 12.390 3.181 -8.908 1.00 92.50 88 ALA A O 1
ATOM 706 N N . ALA A 1 89 ? 13.043 5.103 -7.939 1.00 91.31 89 ALA A N 1
ATOM 707 C CA . ALA A 1 89 ? 13.954 5.504 -9.008 1.00 91.31 89 ALA A CA 1
ATOM 708 C C . ALA A 1 89 ? 15.143 4.537 -9.130 1.00 91.31 89 ALA A C 1
ATOM 710 O O . ALA A 1 89 ? 15.407 4.029 -10.219 1.00 91.31 89 ALA A O 1
ATOM 711 N N . MET A 1 90 ? 15.811 4.217 -8.017 1.00 92.50 90 MET A N 1
ATOM 712 C CA . MET A 1 90 ? 16.933 3.270 -7.999 1.00 92.50 90 MET A CA 1
ATOM 713 C C . MET A 1 90 ? 16.518 1.873 -8.467 1.00 92.50 90 MET A C 1
ATOM 715 O O . MET A 1 90 ? 17.202 1.263 -9.283 1.00 92.50 90 MET A O 1
ATOM 719 N N . VAL A 1 91 ? 15.371 1.386 -7.996 1.00 91.31 91 VAL A N 1
ATOM 720 C CA . VAL A 1 91 ? 14.795 0.090 -8.370 1.00 91.31 91 VAL A CA 1
ATOM 721 C C . VAL A 1 91 ? 14.452 0.050 -9.862 1.00 91.31 91 VAL A C 1
ATOM 723 O O . VAL A 1 91 ? 14.732 -0.946 -10.518 1.00 91.31 91 VAL A O 1
ATOM 726 N N . SER A 1 92 ? 13.921 1.138 -10.428 1.00 89.56 92 SER A N 1
ATOM 727 C CA . SER A 1 92 ? 13.679 1.266 -11.876 1.00 89.56 92 SER A CA 1
ATOM 728 C C . SER A 1 92 ? 14.964 1.134 -12.696 1.00 89.56 92 SER A C 1
ATOM 730 O O . SER A 1 92 ? 15.006 0.397 -13.682 1.00 89.56 92 SER A O 1
ATOM 732 N N . VAL A 1 93 ? 16.038 1.797 -12.260 1.00 88.88 93 VAL A N 1
ATOM 733 C CA . VAL A 1 93 ? 17.352 1.704 -12.912 1.00 88.88 93 VAL A CA 1
ATOM 734 C C . VAL A 1 93 ? 17.934 0.295 -12.774 1.00 88.88 93 VAL A C 1
ATOM 736 O O . VAL A 1 93 ? 18.375 -0.279 -13.766 1.00 88.88 93 VAL A O 1
ATOM 739 N N . ALA A 1 94 ? 17.890 -0.294 -11.576 1.00 89.12 94 ALA A N 1
ATOM 740 C CA . ALA A 1 94 ? 18.400 -1.639 -11.327 1.00 89.12 94 ALA A CA 1
ATOM 741 C C . ALA A 1 94 ? 17.689 -2.685 -12.197 1.00 89.12 94 ALA A C 1
ATOM 743 O O . ALA A 1 94 ? 18.351 -3.460 -12.882 1.00 89.12 94 ALA A O 1
ATOM 744 N N . PHE A 1 95 ? 16.353 -2.663 -12.240 1.00 88.12 95 PHE A N 1
ATOM 745 C CA . PHE A 1 95 ? 15.564 -3.591 -13.056 1.00 88.12 95 PHE A CA 1
ATOM 746 C C . PHE A 1 95 ? 15.872 -3.472 -14.552 1.00 88.12 95 PHE A C 1
ATOM 748 O O . PHE A 1 95 ? 15.878 -4.484 -15.242 1.00 88.12 95 PHE A O 1
ATOM 755 N N . TYR A 1 96 ? 16.176 -2.271 -15.052 1.00 85.62 96 TYR A N 1
ATOM 756 C CA . TYR A 1 96 ? 16.606 -2.098 -16.440 1.00 85.62 96 TYR A CA 1
ATOM 757 C C . TYR A 1 96 ? 17.943 -2.797 -16.729 1.00 85.62 96 TYR A C 1
ATOM 759 O O . TYR A 1 96 ? 18.048 -3.494 -17.731 1.00 85.62 96 TYR A O 1
ATOM 767 N N . TYR A 1 97 ? 18.945 -2.649 -15.857 1.00 83.94 97 TYR A N 1
ATOM 768 C CA . TYR A 1 97 ? 20.260 -3.273 -16.059 1.00 83.94 97 TYR A CA 1
ATOM 769 C C . TYR A 1 97 ? 20.286 -4.780 -15.765 1.00 83.94 97 TYR A C 1
ATOM 771 O O . TYR A 1 97 ? 21.138 -5.486 -16.295 1.00 83.94 97 TYR A O 1
ATOM 779 N N . LEU A 1 98 ? 19.364 -5.271 -14.934 1.00 84.81 98 LEU A N 1
ATOM 780 C CA . LEU A 1 98 ? 19.197 -6.696 -14.628 1.00 84.81 98 LEU A CA 1
ATOM 781 C C . LEU A 1 98 ? 18.321 -7.431 -15.653 1.00 84.81 98 LEU A C 1
ATOM 783 O O . LEU A 1 98 ? 18.383 -8.656 -15.735 1.00 84.81 98 LEU A O 1
ATOM 787 N N . SER A 1 99 ? 17.488 -6.712 -16.410 1.00 81.31 99 SER A N 1
ATOM 788 C CA . SER A 1 99 ? 16.580 -7.308 -17.389 1.00 81.31 99 SER A CA 1
ATOM 789 C C . SER A 1 99 ? 17.347 -7.820 -18.613 1.00 81.31 99 SER A C 1
ATOM 791 O O . SER A 1 99 ? 17.973 -7.016 -19.305 1.00 81.31 99 SER A O 1
ATOM 793 N N . PRO A 1 100 ? 17.238 -9.116 -18.961 1.00 75.25 100 PRO A N 1
ATOM 794 C CA . PRO A 1 100 ? 17.766 -9.632 -20.222 1.00 75.25 100 PRO A CA 1
ATOM 795 C C . PRO A 1 100 ? 16.881 -9.265 -21.429 1.00 75.25 100 PRO A C 1
ATOM 797 O O . PRO A 1 100 ? 17.284 -9.481 -22.566 1.00 75.25 100 PRO A O 1
ATOM 800 N N . PHE A 1 101 ? 15.678 -8.725 -21.195 1.00 76.94 101 PHE A N 1
ATOM 801 C CA . PHE A 1 101 ? 14.688 -8.431 -22.232 1.00 76.94 101 PHE A CA 1
ATOM 802 C C . PHE A 1 101 ? 14.857 -7.021 -22.800 1.00 76.94 101 PHE A C 1
ATOM 804 O O . PHE A 1 101 ? 14.861 -6.034 -22.054 1.00 76.94 101 PHE A O 1
ATOM 811 N N . GLU A 1 102 ? 14.948 -6.928 -24.126 1.00 65.69 102 GLU A N 1
ATOM 812 C CA . GLU A 1 102 ? 15.225 -5.676 -24.842 1.00 65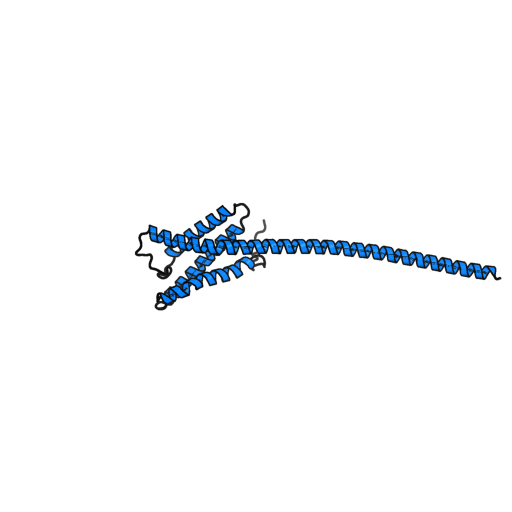.69 102 GLU A CA 1
ATOM 813 C C . GLU A 1 102 ? 14.013 -4.733 -24.900 1.00 65.69 102 GLU A C 1
ATOM 815 O O . GLU A 1 102 ? 14.195 -3.517 -24.956 1.00 65.69 102 GLU A O 1
ATOM 820 N N . ASP A 1 103 ? 12.794 -5.274 -24.774 1.00 63.41 103 ASP A N 1
ATOM 821 C CA . ASP A 1 103 ? 11.529 -4.523 -24.845 1.00 63.41 103 ASP A CA 1
ATOM 822 C C . ASP A 1 103 ? 11.074 -3.940 -23.493 1.00 63.41 103 ASP A C 1
ATOM 824 O O . ASP A 1 103 ? 9.975 -3.394 -23.365 1.00 63.41 103 ASP A O 1
ATOM 828 N N . PHE A 1 104 ? 11.890 -4.058 -22.441 1.00 59.66 104 PHE A N 1
ATOM 829 C CA . PHE A 1 104 ? 11.561 -3.533 -21.112 1.00 59.66 104 PHE A CA 1
ATOM 830 C C . PHE A 1 104 ? 11.283 -2.003 -21.078 1.00 59.66 104 PHE A C 1
ATOM 832 O O . PHE A 1 104 ? 10.454 -1.554 -20.267 1.00 59.66 104 PHE A O 1
ATOM 839 N N . PRO A 1 105 ? 11.912 -1.169 -21.935 1.00 65.25 105 PRO A N 1
ATOM 840 C CA . PRO A 1 105 ? 11.437 0.177 -22.246 1.00 65.25 105 PRO A CA 1
ATOM 841 C C . PRO A 1 105 ? 10.601 0.232 -23.546 1.00 65.25 105 PRO A C 1
ATOM 843 O O . PRO A 1 105 ? 10.978 -0.350 -24.551 1.00 65.25 105 PRO A O 1
ATOM 846 N N . LEU A 1 106 ? 9.522 1.033 -23.546 1.00 63.72 106 LEU A N 1
ATOM 847 C CA . LEU A 1 106 ? 8.679 1.316 -24.734 1.00 63.72 106 LEU A CA 1
ATOM 848 C C . LEU A 1 106 ? 9.494 1.823 -25.941 1.00 63.72 106 LEU A C 1
ATOM 850 O O . LEU A 1 106 ? 9.295 1.416 -27.073 1.00 63.72 106 LEU A O 1
ATOM 854 N N . ALA A 1 107 ? 10.482 2.684 -25.686 1.00 64.00 107 ALA A N 1
ATOM 855 C CA . ALA A 1 107 ? 11.397 3.174 -26.714 1.00 64.00 107 ALA A CA 1
ATOM 856 C C . ALA A 1 107 ? 12.832 2.703 -26.432 1.00 64.00 107 ALA A C 1
ATOM 858 O O . ALA A 1 107 ? 13.252 2.741 -25.269 1.00 64.00 107 ALA A O 1
ATOM 859 N N . PRO A 1 108 ? 13.641 2.369 -27.450 1.00 63.56 108 PRO A N 1
ATOM 860 C CA . PRO A 1 108 ? 15.021 1.943 -27.247 1.00 63.56 108 PRO A CA 1
ATOM 861 C C . PRO A 1 108 ? 15.834 3.026 -26.517 1.00 63.56 108 PRO A C 1
ATOM 863 O O . PRO A 1 108 ? 15.902 4.184 -26.932 1.00 63.56 108 PRO A O 1
ATOM 866 N N . ILE A 1 109 ? 16.431 2.656 -25.379 1.00 64.25 109 ILE A N 1
ATOM 867 C CA . ILE A 1 109 ? 17.268 3.549 -24.549 1.00 64.25 109 ILE A CA 1
ATOM 868 C C . ILE A 1 109 ? 18.741 3.468 -24.956 1.00 64.25 109 ILE A C 1
ATOM 870 O O . ILE A 1 109 ? 19.477 4.434 -24.771 1.00 64.25 109 ILE A O 1
ATOM 874 N N . ARG A 1 110 ? 19.168 2.346 -25.553 1.00 63.38 110 ARG A N 1
ATOM 875 C CA . ARG A 1 110 ? 20.576 2.051 -25.881 1.00 63.38 110 ARG A CA 1
ATOM 876 C C . ARG A 1 110 ? 21.267 3.114 -26.742 1.00 63.38 110 ARG A C 1
ATOM 878 O O . ARG A 1 110 ? 22.476 3.257 -26.641 1.00 63.38 110 ARG A O 1
ATOM 885 N N . GLN A 1 111 ? 20.521 3.858 -27.559 1.00 67.38 111 GLN A N 1
ATOM 886 C CA . GLN A 1 111 ? 21.074 4.885 -28.453 1.00 67.38 111 GLN A CA 1
ATOM 887 C C . GLN A 1 111 ? 21.122 6.289 -27.822 1.00 67.38 111 GLN A C 1
ATOM 889 O O . GLN A 1 111 ? 21.592 7.234 -28.451 1.00 67.38 111 GLN A O 1
ATOM 894 N N . GLN A 1 112 ? 20.617 6.463 -26.596 1.00 74.31 112 GLN A N 1
ATOM 895 C CA . GLN A 1 112 ? 20.580 7.761 -25.925 1.00 74.31 112 GLN A CA 1
ATOM 896 C C . GLN A 1 112 ? 21.822 7.975 -25.046 1.00 74.31 112 GLN A C 1
ATOM 898 O O . GLN A 1 112 ? 22.338 7.020 -24.466 1.00 74.31 112 GLN A O 1
ATOM 903 N N . PRO A 1 113 ? 22.287 9.229 -24.876 1.00 82.94 113 PRO A N 1
ATOM 904 C CA . PRO A 1 113 ? 23.368 9.525 -23.944 1.00 82.94 113 PRO A CA 1
ATOM 905 C C . PRO A 1 113 ? 22.974 9.098 -22.524 1.00 82.94 113 PRO A C 1
ATOM 907 O O . PRO A 1 113 ? 21.832 9.305 -22.100 1.00 82.94 113 PRO A O 1
ATOM 910 N N . LEU A 1 114 ? 23.936 8.543 -21.781 1.00 81.25 114 LEU A N 1
ATOM 911 C CA . LEU A 1 114 ? 23.729 7.892 -20.480 1.00 81.25 114 LEU A CA 1
ATOM 912 C C . LEU A 1 114 ? 22.924 8.752 -19.487 1.00 81.25 114 LEU A C 1
ATOM 914 O O . LEU A 1 114 ? 22.044 8.246 -18.797 1.00 81.25 114 LEU A O 1
ATOM 918 N N . GLY A 1 115 ? 23.147 10.071 -19.475 1.00 83.44 115 GLY A N 1
ATOM 919 C CA . GLY A 1 115 ? 22.384 11.001 -18.636 1.00 83.44 115 GLY A CA 1
ATOM 920 C C . GLY A 1 115 ? 20.886 11.057 -18.970 1.00 83.44 115 GLY A C 1
ATOM 921 O O . GLY A 1 115 ? 20.054 11.034 -18.065 1.00 83.44 115 GLY A O 1
ATOM 922 N N . ARG A 1 116 ? 20.512 11.061 -20.259 1.00 83.19 116 ARG A N 1
ATOM 923 C CA . ARG A 1 116 ? 19.095 11.034 -20.676 1.00 83.19 116 ARG A CA 1
ATOM 924 C C . ARG A 1 116 ? 18.449 9.685 -20.370 1.00 83.19 116 ARG A C 1
ATOM 926 O O . ARG A 1 116 ? 17.304 9.654 -19.927 1.00 83.19 116 ARG A O 1
ATOM 933 N N . ALA A 1 117 ? 19.192 8.594 -20.555 1.00 81.94 117 ALA A N 1
ATOM 934 C CA . ALA A 1 117 ? 18.753 7.248 -20.199 1.00 81.94 117 ALA A CA 1
ATOM 935 C C . ALA A 1 117 ? 18.427 7.137 -18.699 1.00 81.94 117 ALA A C 1
ATOM 937 O O . ALA A 1 117 ? 17.314 6.756 -18.332 1.00 81.94 117 ALA A O 1
ATOM 938 N N . LEU A 1 118 ? 19.361 7.549 -17.836 1.00 85.50 118 LEU A N 1
ATOM 939 C CA . LEU A 1 118 ? 19.190 7.544 -16.381 1.00 85.50 118 LEU A CA 1
ATOM 940 C C . LEU A 1 118 ? 18.056 8.459 -15.922 1.00 85.50 118 LEU A C 1
ATOM 942 O O . LEU A 1 118 ? 17.268 8.060 -15.063 1.00 85.50 118 LEU A O 1
ATOM 946 N N . PHE A 1 119 ? 17.935 9.651 -16.511 1.00 87.06 119 PHE A N 1
ATOM 947 C CA . PHE A 1 119 ? 16.844 10.571 -16.200 1.00 87.06 119 PHE A CA 1
ATOM 948 C C . PHE A 1 119 ? 15.485 9.949 -16.531 1.00 87.06 119 PHE A C 1
ATOM 950 O O . PHE A 1 119 ? 14.585 9.954 -15.696 1.00 87.06 119 PHE A O 1
ATOM 957 N N . ARG A 1 120 ? 15.342 9.342 -17.714 1.00 85.56 120 ARG A N 1
ATOM 958 C CA . ARG A 1 120 ? 14.088 8.714 -18.148 1.00 85.56 120 ARG A CA 1
ATOM 959 C C . ARG A 1 120 ? 13.714 7.499 -17.296 1.00 85.56 120 ARG A C 1
ATOM 961 O O . ARG A 1 120 ? 12.550 7.346 -16.931 1.00 85.56 120 ARG A O 1
ATOM 968 N N . LEU A 1 121 ? 14.693 6.659 -16.950 1.00 85.88 121 LEU A N 1
ATOM 969 C CA . LEU A 1 121 ? 14.501 5.502 -16.067 1.00 85.88 121 LEU A CA 1
ATOM 970 C C . LEU A 1 121 ? 14.106 5.934 -14.650 1.00 85.88 121 LEU A C 1
ATOM 972 O O . LEU A 1 121 ? 13.158 5.388 -14.080 1.00 85.88 121 LEU A O 1
ATOM 976 N N . SER A 1 122 ? 14.779 6.952 -14.113 1.00 89.19 122 SER A N 1
ATOM 977 C CA . SER A 1 122 ? 14.469 7.524 -12.801 1.00 89.19 122 SER A CA 1
ATOM 978 C C . SER A 1 122 ? 13.083 8.158 -12.786 1.00 89.19 122 SER A C 1
ATOM 980 O O . SER A 1 122 ? 12.289 7.866 -11.898 1.00 89.19 122 SER A O 1
ATOM 982 N N . TYR A 1 123 ? 12.749 8.955 -13.805 1.00 89.81 123 TYR A N 1
ATOM 983 C CA . TYR A 1 123 ? 11.443 9.597 -13.951 1.00 89.81 123 TYR A CA 1
ATOM 984 C C . TYR A 1 123 ? 10.298 8.577 -13.968 1.00 89.81 123 TYR A C 1
ATOM 986 O O . TYR A 1 123 ? 9.311 8.749 -13.257 1.00 89.81 123 TYR A O 1
ATOM 994 N N . ARG A 1 124 ? 10.458 7.465 -14.699 1.00 87.75 124 ARG A N 1
ATOM 995 C CA . ARG A 1 124 ? 9.497 6.351 -14.705 1.00 87.75 124 ARG A CA 1
ATOM 996 C C . ARG A 1 124 ? 9.298 5.755 -13.301 1.00 87.75 124 ARG A C 1
ATOM 998 O O . ARG A 1 124 ? 8.161 5.525 -12.896 1.00 87.75 124 ARG A O 1
ATOM 1005 N N . GLY A 1 125 ? 10.386 5.531 -12.559 1.00 88.81 125 GLY A N 1
ATOM 1006 C CA . GLY A 1 125 ? 10.347 5.070 -11.164 1.00 88.81 125 GLY A CA 1
ATOM 1007 C C . GLY A 1 125 ? 9.634 6.038 -10.234 1.00 88.81 125 GLY A C 1
ATOM 1008 O O . GLY A 1 125 ? 8.764 5.632 -9.465 1.00 88.81 125 GLY A O 1
ATOM 1009 N N . VAL A 1 126 ? 9.941 7.327 -10.360 1.00 92.25 126 VAL A N 1
ATOM 1010 C CA . VAL A 1 126 ? 9.301 8.388 -9.582 1.00 92.25 126 VAL A CA 1
ATOM 1011 C C . VAL A 1 126 ? 7.807 8.468 -9.885 1.00 92.25 126 VAL A C 1
ATOM 1013 O O . VAL A 1 126 ? 7.023 8.527 -8.946 1.00 92.25 126 VAL A O 1
ATOM 1016 N N . LEU A 1 127 ? 7.388 8.407 -11.153 1.00 91.81 127 LEU A N 1
ATOM 1017 C CA . LEU A 1 127 ? 5.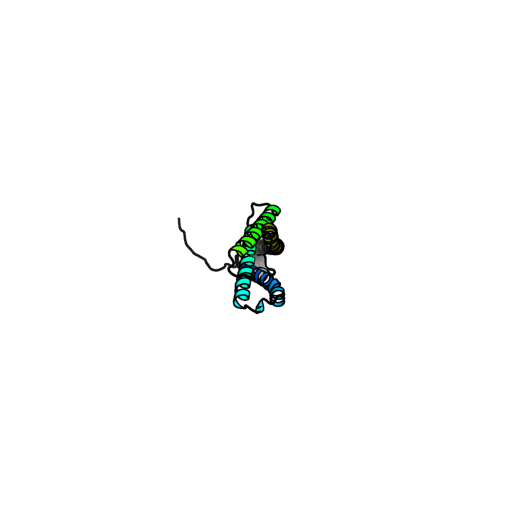969 8.422 -11.527 1.00 91.81 127 LEU A CA 1
ATOM 1018 C C . LEU A 1 127 ? 5.186 7.284 -10.867 1.00 91.81 127 LEU A C 1
ATOM 1020 O O . LEU A 1 127 ? 4.129 7.517 -10.282 1.00 91.81 127 LEU A O 1
ATOM 1024 N N . VAL A 1 128 ? 5.725 6.063 -10.915 1.00 90.94 128 VAL A N 1
ATOM 1025 C CA . VAL A 1 128 ? 5.095 4.917 -10.248 1.00 90.94 128 VAL A CA 1
ATOM 1026 C C . VAL A 1 128 ? 5.074 5.113 -8.736 1.00 90.94 128 VAL A C 1
ATOM 1028 O O . VAL A 1 128 ? 4.040 4.885 -8.116 1.00 90.94 128 VAL A O 1
ATOM 1031 N N . GLY A 1 129 ? 6.159 5.609 -8.140 1.00 90.31 129 GLY A N 1
ATOM 1032 C CA . GLY A 1 129 ? 6.200 5.938 -6.716 1.00 90.31 129 GLY A CA 1
ATOM 1033 C C . GLY A 1 129 ? 5.159 6.988 -6.303 1.00 90.31 129 GLY A C 1
ATOM 1034 O O . GLY A 1 129 ? 4.483 6.804 -5.293 1.00 90.31 129 GLY A O 1
ATOM 1035 N N . ILE A 1 130 ? 4.977 8.047 -7.101 1.00 92.81 130 ILE A N 1
ATOM 1036 C CA . ILE A 1 130 ? 3.979 9.107 -6.876 1.00 92.81 130 ILE A CA 1
ATOM 1037 C C . ILE A 1 130 ? 2.559 8.550 -6.949 1.00 92.81 130 ILE A C 1
ATOM 1039 O O . ILE A 1 130 ? 1.704 8.996 -6.194 1.00 92.81 130 ILE A O 1
ATOM 1043 N N . PHE A 1 131 ? 2.293 7.581 -7.825 1.00 91.94 131 PHE A N 1
ATOM 1044 C CA . PHE A 1 131 ? 0.971 6.969 -7.924 1.00 91.94 131 PHE A CA 1
ATOM 1045 C C . PHE A 1 131 ? 0.713 5.958 -6.797 1.00 91.94 131 PHE A C 1
ATOM 1047 O O . PHE A 1 131 ? -0.351 5.949 -6.183 1.00 91.94 131 PHE A O 1
ATOM 1054 N N . VAL A 1 132 ? 1.702 5.118 -6.489 1.00 92.06 132 VAL A N 1
ATOM 1055 C CA . VAL A 1 132 ? 1.571 4.015 -5.529 1.00 92.06 132 VAL A CA 1
ATOM 1056 C C . VAL A 1 132 ? 1.559 4.511 -4.083 1.00 92.06 132 VAL A C 1
ATOM 1058 O O . VAL A 1 132 ? 0.744 4.047 -3.284 1.00 92.06 132 VAL A O 1
ATOM 1061 N N . TYR A 1 133 ? 2.425 5.461 -3.720 1.00 91.12 133 TYR A N 1
ATOM 1062 C CA . TYR A 1 133 ? 2.565 5.895 -2.327 1.00 91.12 133 TYR A CA 1
ATOM 1063 C C . TYR A 1 133 ? 1.263 6.457 -1.720 1.00 91.12 133 TYR A C 1
ATOM 1065 O O . TYR A 1 133 ? 0.894 6.013 -0.629 1.00 91.12 133 TYR A O 1
ATOM 1073 N N . PRO A 1 134 ? 0.514 7.365 -2.382 1.00 91.06 134 PRO A N 1
ATOM 1074 C CA . PRO A 1 134 ? -0.767 7.848 -1.872 1.00 91.06 134 PRO A CA 1
ATOM 1075 C C . PRO A 1 134 ? -1.784 6.723 -1.691 1.00 91.06 134 PRO A C 1
ATOM 1077 O O . PRO A 1 134 ? -2.436 6.663 -0.653 1.00 91.06 134 PRO A O 1
ATOM 1080 N N . VAL A 1 135 ? -1.889 5.801 -2.654 1.00 91.50 135 VAL A N 1
ATOM 1081 C CA . VAL A 1 135 ? -2.819 4.662 -2.584 1.00 91.50 135 VAL A CA 1
ATOM 1082 C C . VAL A 1 135 ? -2.540 3.819 -1.340 1.00 91.50 135 VAL A C 1
ATOM 1084 O O . VAL A 1 135 ? -3.442 3.550 -0.545 1.00 91.50 135 VAL A O 1
ATOM 1087 N N . VAL A 1 136 ? -1.274 3.464 -1.124 1.00 91.50 136 VAL A N 1
ATOM 1088 C CA . VAL A 1 136 ? -0.844 2.697 0.051 1.00 91.50 136 VAL A CA 1
ATOM 1089 C C . VAL A 1 136 ? -1.101 3.471 1.345 1.00 91.50 136 VAL A C 1
ATOM 1091 O O . VAL A 1 136 ? -1.578 2.900 2.330 1.00 91.50 136 VAL A O 1
ATOM 1094 N N . TYR A 1 137 ? -0.829 4.776 1.351 1.00 90.44 137 TYR A N 1
ATOM 1095 C CA . TYR A 1 137 ? -1.078 5.641 2.499 1.00 90.44 137 TYR A CA 1
ATOM 1096 C C . TYR A 1 137 ? -2.564 5.674 2.885 1.00 90.44 137 TYR A C 1
ATOM 1098 O O . TYR A 1 137 ? -2.896 5.486 4.058 1.00 90.44 137 TYR A O 1
ATOM 1106 N N . TYR A 1 138 ? -3.459 5.854 1.911 1.00 90.56 138 TYR A N 1
ATOM 1107 C CA . TYR A 1 138 ? -4.905 5.861 2.140 1.00 90.56 138 TYR A CA 1
ATOM 1108 C C . TYR A 1 138 ? -5.416 4.512 2.645 1.00 90.56 138 TYR A C 1
ATOM 1110 O O . TYR A 1 138 ? -6.180 4.480 3.609 1.00 90.56 138 TYR A O 1
ATOM 1118 N N . LEU A 1 139 ? -4.955 3.399 2.067 1.00 89.06 139 LEU A N 1
ATOM 1119 C CA . LEU A 1 139 ? -5.323 2.057 2.530 1.00 89.06 139 LEU A CA 1
ATOM 1120 C C . LEU A 1 139 ? -4.890 1.816 3.981 1.00 89.06 139 LEU A C 1
ATOM 1122 O O . LEU A 1 139 ? -5.667 1.314 4.797 1.00 89.06 139 LEU A O 1
ATOM 1126 N N . ALA A 1 140 ? -3.668 2.221 4.332 1.00 87.75 140 ALA A N 1
ATOM 1127 C CA . ALA A 1 140 ? -3.166 2.096 5.694 1.00 87.75 140 ALA A CA 1
ATOM 1128 C C . ALA A 1 140 ? -3.948 2.979 6.682 1.00 87.75 140 ALA A C 1
ATOM 1130 O O . ALA A 1 140 ? -4.253 2.538 7.792 1.00 87.75 140 ALA A O 1
ATOM 1131 N N . ALA A 1 141 ? -4.296 4.207 6.289 1.00 86.75 141 ALA A N 1
ATOM 1132 C CA . ALA A 1 141 ? -5.094 5.118 7.106 1.00 86.75 141 ALA A CA 1
ATOM 1133 C C . ALA A 1 141 ? -6.523 4.591 7.325 1.00 86.75 141 ALA A C 1
ATOM 1135 O O . ALA A 1 141 ? -6.982 4.529 8.465 1.00 86.75 141 ALA A O 1
ATOM 1136 N N . ALA A 1 142 ? -7.192 4.131 6.264 1.00 87.44 142 ALA A N 1
ATOM 1137 C CA . ALA A 1 142 ? -8.529 3.543 6.338 1.00 87.44 142 ALA A CA 1
ATOM 1138 C C . ALA A 1 142 ? -8.561 2.322 7.267 1.00 87.44 142 ALA A C 1
ATOM 1140 O O . ALA A 1 142 ? -9.476 2.171 8.078 1.00 87.44 142 ALA A O 1
ATOM 1141 N N . ARG A 1 143 ? -7.521 1.481 7.221 1.00 82.94 143 ARG A N 1
ATOM 1142 C CA . ARG A 1 143 ? -7.395 0.341 8.131 1.00 82.94 143 ARG A CA 1
ATOM 1143 C C . ARG A 1 143 ? -7.204 0.773 9.583 1.00 82.94 143 ARG A C 1
ATOM 1145 O O . ARG A 1 143 ? -7.815 0.173 10.464 1.00 82.94 143 ARG A O 1
ATOM 1152 N N . LYS A 1 144 ? -6.352 1.769 9.850 1.00 85.44 144 LYS A N 1
ATOM 1153 C CA . LYS A 1 144 ? -6.150 2.290 11.215 1.00 85.44 144 LYS A CA 1
ATOM 1154 C C . LYS A 1 144 ? -7.471 2.788 11.798 1.00 85.44 144 LYS A C 1
ATOM 1156 O O . LYS A 1 144 ? -7.834 2.369 12.891 1.00 85.44 144 LYS A O 1
ATOM 1161 N N . LEU A 1 145 ? -8.239 3.538 11.008 1.00 86.62 145 LEU A N 1
ATOM 1162 C CA . LEU A 1 145 ? -9.578 3.993 11.381 1.00 86.62 145 LEU A CA 1
ATOM 1163 C C . LEU A 1 145 ? -10.546 2.829 11.634 1.00 86.62 145 LEU A C 1
ATOM 1165 O O . LEU A 1 145 ? -11.258 2.830 12.632 1.00 86.62 145 LEU A O 1
ATOM 1169 N N . ALA A 1 146 ? -10.566 1.810 10.771 1.00 85.94 146 ALA A N 1
ATOM 1170 C CA . ALA A 1 146 ? -11.419 0.636 10.970 1.00 85.94 146 ALA A CA 1
ATOM 1171 C C . ALA A 1 146 ? -11.045 -0.149 12.241 1.00 85.94 146 ALA A C 1
ATOM 1173 O O . ALA A 1 146 ? -11.918 -0.597 12.982 1.00 85.94 146 ALA A O 1
ATOM 1174 N N . ALA A 1 147 ? -9.747 -0.287 12.521 1.00 86.38 147 ALA A N 1
ATOM 1175 C CA . ALA A 1 147 ? -9.259 -0.950 13.724 1.00 86.38 147 ALA A CA 1
ATOM 1176 C C . ALA A 1 147 ? -9.592 -0.156 14.996 1.00 86.38 147 ALA A C 1
ATOM 1178 O O . ALA A 1 147 ? -9.920 -0.757 16.017 1.00 86.38 147 ALA A O 1
ATOM 1179 N N . GLU A 1 148 ? -9.526 1.174 14.946 1.00 85.75 148 GLU A N 1
ATOM 1180 C CA . GLU A 1 148 ? -9.942 2.047 16.046 1.00 85.75 148 GLU A CA 1
ATOM 1181 C C . GLU A 1 148 ? -11.449 1.961 16.293 1.00 85.75 148 GLU A C 1
ATOM 1183 O O . GLU A 1 148 ? -11.850 1.740 17.432 1.00 85.75 148 GLU A O 1
ATOM 1188 N N . LYS A 1 149 ? -12.279 2.005 15.243 1.00 86.38 149 LYS A N 1
ATOM 1189 C CA . LYS A 1 149 ? -13.735 1.810 15.363 1.00 86.38 149 LYS A CA 1
ATOM 1190 C C . LYS A 1 149 ? -14.084 0.475 16.016 1.00 86.38 149 LYS A C 1
ATOM 1192 O O . LYS A 1 149 ? -14.856 0.446 16.965 1.00 86.38 149 LYS A O 1
ATOM 1197 N N . LEU A 1 150 ? -13.437 -0.614 15.594 1.00 86.88 150 LEU A N 1
ATOM 1198 C CA . LEU A 1 150 ? -13.641 -1.932 16.200 1.00 86.88 150 LEU A CA 1
ATOM 1199 C C . LEU A 1 150 ? -13.249 -1.958 17.690 1.00 86.88 150 LEU A C 1
ATOM 1201 O O . LEU A 1 150 ? -13.867 -2.664 18.485 1.00 86.88 150 LEU A O 1
ATOM 1205 N N . LYS A 1 151 ? -12.201 -1.223 18.087 1.00 87.94 151 LYS A N 1
ATOM 1206 C CA . LYS A 1 151 ? -11.807 -1.110 19.502 1.00 87.94 151 LYS A CA 1
ATOM 1207 C C . LYS A 1 151 ? -12.858 -0.353 20.309 1.00 87.94 151 LYS A C 1
ATOM 1209 O O . LYS A 1 151 ? -13.204 -0.820 21.390 1.00 87.94 151 LYS A O 1
ATOM 1214 N N . VAL A 1 152 ? -13.377 0.750 19.770 1.00 89.00 152 VAL A N 1
ATOM 1215 C CA . VAL A 1 152 ? -14.447 1.534 20.402 1.00 89.00 152 VAL A CA 1
ATOM 1216 C C . VAL A 1 152 ? -15.709 0.686 20.555 1.00 89.00 152 VAL A C 1
ATOM 1218 O O . VAL A 1 152 ? -16.205 0.546 21.666 1.00 89.00 152 VAL A O 1
ATOM 1221 N N . GLU A 1 153 ? -16.153 -0.003 19.501 1.00 87.69 153 GLU A N 1
ATOM 1222 C CA . GLU A 1 153 ? -17.326 -0.890 19.561 1.00 87.69 153 GLU A CA 1
ATOM 1223 C C . GLU A 1 153 ? -17.167 -2.008 20.603 1.00 87.69 153 GLU A C 1
ATOM 1225 O O . GLU A 1 153 ? -18.114 -2.359 21.309 1.00 87.69 153 GLU A O 1
ATOM 1230 N N . LYS A 1 154 ? -15.964 -2.581 20.739 1.00 90.62 154 LYS A N 1
ATOM 1231 C CA . LYS A 1 154 ? -15.684 -3.584 21.778 1.00 90.62 154 LYS A CA 1
ATOM 1232 C C . LYS A 1 154 ? -15.769 -2.995 23.184 1.00 90.62 154 LYS A C 1
ATOM 1234 O O . LYS A 1 154 ? -16.307 -3.648 24.074 1.00 90.62 154 LYS A O 1
ATOM 1239 N N . GLN A 1 155 ? -15.249 -1.786 23.383 1.00 90.69 155 GLN A N 1
ATOM 1240 C CA . GLN A 1 155 ? -15.331 -1.085 24.666 1.00 90.69 155 GLN A CA 1
ATOM 1241 C C . GLN A 1 155 ? -16.779 -0.722 25.016 1.00 90.69 155 GLN A C 1
ATOM 1243 O O . GLN A 1 155 ? -17.199 -0.928 26.152 1.00 90.69 155 GLN A O 1
ATOM 1248 N N . GLU A 1 156 ? -17.567 -0.267 24.042 1.00 91.62 156 GLU A N 1
ATOM 1249 C CA . GLU A 1 156 ? -18.992 0.024 24.220 1.00 91.62 156 GLU A CA 1
ATOM 1250 C C . GLU A 1 156 ? -19.791 -1.231 24.576 1.00 91.62 156 GLU A C 1
ATOM 1252 O O . GLU A 1 156 ? -20.571 -1.213 25.526 1.00 91.62 156 GLU A O 1
ATOM 1257 N N . ARG A 1 157 ? -19.555 -2.354 23.884 1.00 90.38 157 ARG A N 1
ATOM 1258 C CA . ARG A 1 157 ? -20.198 -3.635 24.218 1.00 90.38 157 ARG A CA 1
ATOM 1259 C C . ARG A 1 157 ? -19.850 -4.107 25.627 1.00 90.38 157 ARG A C 1
ATOM 1261 O O . ARG A 1 157 ? -20.743 -4.554 26.340 1.00 90.38 157 ARG A O 1
ATOM 1268 N N . ALA A 1 158 ? -18.591 -3.970 26.045 1.00 91.69 158 ALA A N 1
ATOM 1269 C CA . ALA A 1 158 ? -18.181 -4.307 27.408 1.00 91.69 158 ALA A CA 1
ATOM 1270 C C . ALA A 1 158 ? -18.890 -3.420 28.451 1.00 91.69 158 ALA A C 1
ATOM 1272 O O . ALA A 1 158 ? -19.382 -3.916 29.462 1.00 91.69 158 ALA A O 1
ATOM 1273 N N . LEU A 1 159 ? -19.020 -2.117 28.181 1.00 92.81 159 LEU A N 1
ATOM 1274 C CA . LEU A 1 159 ? -19.771 -1.185 29.029 1.00 92.81 159 LEU A CA 1
ATOM 1275 C C . LEU A 1 159 ? -21.261 -1.536 29.115 1.00 92.81 159 LEU A C 1
ATOM 1277 O O . LEU A 1 159 ? -21.840 -1.486 30.200 1.00 92.81 159 LEU A O 1
ATOM 1281 N N . LEU A 1 160 ? -21.883 -1.900 27.993 1.00 92.06 160 LEU A N 1
ATOM 1282 C CA . LEU A 1 160 ? -23.284 -2.322 27.958 1.00 92.06 160 LEU A CA 1
ATOM 1283 C C . LEU A 1 160 ? -23.506 -3.616 28.745 1.00 92.06 160 LEU A C 1
ATOM 1285 O O . LEU A 1 160 ? -24.483 -3.697 29.482 1.00 92.06 160 LEU A O 1
ATOM 1289 N N . GLN A 1 161 ? -22.584 -4.579 28.665 1.00 91.75 161 GLN A N 1
ATOM 1290 C CA . GLN A 1 161 ? -22.647 -5.806 29.465 1.00 91.75 161 GLN A CA 1
ATOM 1291 C C . GLN A 1 161 ? -22.590 -5.513 30.967 1.00 91.75 161 GLN A C 1
ATOM 1293 O O . GLN A 1 161 ? -23.411 -6.033 31.714 1.00 91.75 161 GLN A O 1
ATOM 1298 N N . ILE A 1 162 ? -21.691 -4.626 31.407 1.00 93.12 162 ILE A N 1
ATOM 1299 C CA . ILE A 1 162 ? -21.603 -4.216 32.821 1.00 93.12 162 ILE A CA 1
ATOM 1300 C C . ILE A 1 162 ? -22.890 -3.513 33.281 1.00 93.12 162 ILE A C 1
ATOM 1302 O O . ILE A 1 162 ? -23.343 -3.690 34.410 1.00 93.12 162 ILE A O 1
ATOM 1306 N N . ARG A 1 163 ? -23.496 -2.687 32.420 1.00 92.00 163 ARG A N 1
ATOM 1307 C CA . ARG A 1 163 ? -24.767 -2.021 32.741 1.00 92.00 163 ARG A CA 1
ATOM 1308 C C . ARG A 1 163 ? -25.924 -3.013 32.818 1.00 92.00 163 ARG A C 1
ATOM 1310 O O . ARG A 1 163 ? -26.744 -2.882 33.720 1.00 92.00 163 ARG A O 1
ATOM 1317 N N . ALA A 1 164 ? -25.976 -3.986 31.910 1.00 92.31 164 ALA A N 1
ATOM 1318 C CA . ALA A 1 164 ? -27.000 -5.024 31.897 1.00 92.31 164 ALA A CA 1
ATOM 1319 C C . ALA A 1 164 ? -26.941 -5.882 33.167 1.00 92.31 164 ALA A C 1
ATOM 1321 O O . ALA A 1 164 ? -27.946 -5.995 33.859 1.00 92.31 164 ALA A O 1
ATOM 1322 N N . THR A 1 165 ? -25.757 -6.367 33.551 1.00 93.25 165 THR A N 1
ATOM 1323 C CA . THR A 1 165 ? -25.600 -7.161 34.782 1.00 93.25 165 THR A CA 1
ATOM 1324 C C . THR A 1 165 ? -25.952 -6.363 36.035 1.00 93.25 165 THR A C 1
ATOM 1326 O O . THR A 1 165 ? -26.577 -6.885 36.956 1.00 93.25 165 THR A O 1
ATOM 1329 N N . ARG A 1 166 ? -25.617 -5.066 36.075 1.00 93.88 166 ARG A N 1
ATOM 1330 C CA . ARG A 1 166 ? -26.023 -4.187 37.181 1.00 93.88 166 ARG A CA 1
ATOM 1331 C C . ARG A 1 166 ? -27.541 -3.987 37.241 1.00 93.88 166 ARG A C 1
ATOM 1333 O O . ARG A 1 166 ? -28.094 -3.931 38.335 1.00 93.88 166 ARG A O 1
ATOM 1340 N N . LEU A 1 167 ? -28.205 -3.858 36.093 1.00 93.94 167 LEU A N 1
ATOM 1341 C CA . LEU A 1 167 ? -29.664 -3.742 36.016 1.00 93.94 167 LEU A CA 1
ATOM 1342 C C . LEU A 1 167 ? -30.354 -5.034 36.458 1.00 93.94 167 LEU A C 1
ATOM 1344 O O . LEU A 1 167 ? -31.306 -4.965 37.225 1.00 93.94 167 LEU A O 1
ATOM 1348 N N . GLU A 1 168 ? -29.852 -6.193 36.037 1.00 94.25 168 GLU A N 1
ATOM 1349 C CA . GLU A 1 168 ? -30.356 -7.500 36.475 1.00 94.25 168 GLU A CA 1
ATOM 1350 C C . GLU A 1 168 ? -30.235 -7.674 37.993 1.00 94.25 168 GLU A C 1
ATOM 1352 O O . GLU A 1 168 ? -31.199 -8.077 38.640 1.00 94.25 168 GLU A O 1
ATOM 1357 N N . ALA A 1 169 ? -29.098 -7.287 38.583 1.00 93.56 169 ALA A N 1
ATOM 1358 C CA . ALA A 1 169 ? -28.909 -7.328 40.032 1.00 93.56 169 ALA A CA 1
ATOM 1359 C C . ALA A 1 169 ? -29.907 -6.423 40.781 1.00 93.56 169 ALA A C 1
ATOM 1361 O O . ALA A 1 169 ? -30.496 -6.843 41.776 1.00 93.56 1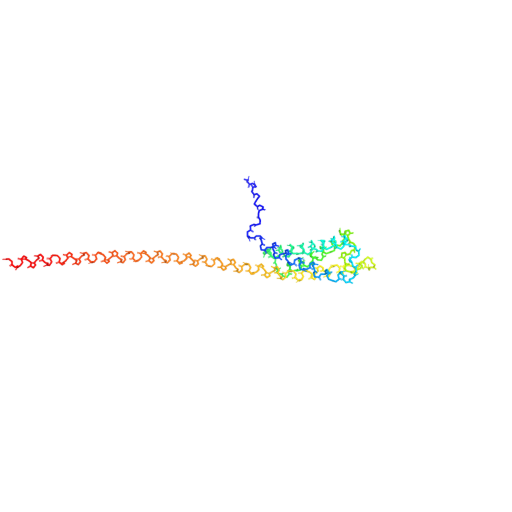69 ALA A O 1
ATOM 1362 N N . LEU A 1 170 ? -30.143 -5.203 40.283 1.00 94.50 170 LEU A N 1
ATOM 1363 C CA . LEU A 1 170 ? -31.120 -4.279 40.872 1.00 94.50 170 LEU A CA 1
ATOM 1364 C C . LEU A 1 170 ? -32.561 -4.779 40.725 1.00 94.50 170 LEU A C 1
ATOM 1366 O O . LEU A 1 170 ? -33.372 -4.589 41.631 1.00 94.50 170 LEU A O 1
ATOM 1370 N N . LEU A 1 171 ? -32.896 -5.405 39.593 1.00 93.25 171 LEU A N 1
ATOM 1371 C CA . LEU A 1 171 ? -34.209 -6.015 39.393 1.00 93.25 171 LEU A CA 1
ATOM 1372 C C . LEU A 1 171 ? -34.424 -7.170 40.371 1.00 93.25 171 LEU A C 1
ATOM 1374 O O . LEU A 1 171 ? -35.459 -7.189 41.027 1.00 93.25 171 LEU A O 1
ATOM 1378 N N . ALA A 1 172 ? -33.438 -8.057 40.531 1.00 93.25 172 ALA A N 1
ATOM 1379 C CA . ALA A 1 172 ? -33.500 -9.165 41.482 1.00 93.25 172 ALA A CA 1
ATOM 1380 C C . ALA A 1 172 ? -33.673 -8.684 42.936 1.00 93.25 172 ALA A C 1
ATOM 1382 O O . ALA A 1 172 ? -34.457 -9.248 43.699 1.00 93.25 172 ALA A O 1
ATOM 1383 N N . GLU A 1 173 ? -32.986 -7.604 43.318 1.00 93.38 173 GLU A N 1
ATOM 1384 C CA . GLU A 1 173 ? -33.139 -6.992 44.642 1.00 93.38 173 GLU A CA 1
ATOM 1385 C C . GLU A 1 173 ? -34.558 -6.436 44.848 1.00 93.38 173 GLU A C 1
ATOM 1387 O O . GLU A 1 173 ? -35.179 -6.644 45.893 1.00 93.38 173 GLU A O 1
ATOM 1392 N N . ARG A 1 174 ? -35.113 -5.762 43.833 1.00 92.25 174 ARG A N 1
ATOM 1393 C CA . ARG A 1 174 ? -36.473 -5.208 43.893 1.00 92.25 174 ARG A CA 1
ATOM 1394 C C . ARG A 1 174 ? -37.549 -6.287 43.905 1.00 92.25 174 ARG A C 1
ATOM 1396 O O . ARG A 1 174 ? -38.525 -6.124 44.635 1.00 92.25 174 ARG A O 1
ATOM 1403 N N . THR A 1 175 ? -37.391 -7.367 43.143 1.00 93.00 175 THR A N 1
ATOM 1404 C CA . THR A 1 175 ? -38.340 -8.488 43.161 1.00 93.00 175 THR A CA 1
ATOM 1405 C C . THR A 1 175 ? -38.328 -9.189 44.513 1.00 93.00 175 THR A C 1
ATOM 1407 O O . THR A 1 175 ? -39.394 -9.391 45.083 1.00 93.00 175 THR A O 1
ATOM 1410 N N . ALA A 1 176 ? -37.148 -9.440 45.092 1.00 92.62 176 ALA A N 1
ATOM 1411 C CA . ALA A 1 176 ? -37.038 -10.030 46.427 1.00 92.62 176 ALA A CA 1
ATOM 1412 C C . ALA A 1 176 ? -37.673 -9.140 47.513 1.00 92.62 176 ALA A C 1
ATOM 1414 O O . ALA A 1 176 ? -38.349 -9.631 48.416 1.00 92.62 176 ALA A O 1
ATOM 1415 N N . ALA A 1 177 ? -37.503 -7.816 47.417 1.00 92.19 177 ALA A N 1
ATOM 1416 C CA . ALA A 1 177 ? -38.148 -6.879 48.334 1.00 92.19 177 ALA A CA 1
ATOM 1417 C C . ALA A 1 177 ? -39.685 -6.901 48.218 1.00 92.19 177 ALA A C 1
ATOM 1419 O O . ALA A 1 177 ? -40.365 -6.844 49.240 1.00 92.19 177 ALA A O 1
ATOM 1420 N N . LEU A 1 178 ? -40.231 -7.006 47.000 1.00 91.56 178 LEU A N 1
ATOM 1421 C CA . LEU A 1 178 ? -41.678 -7.107 46.757 1.00 91.56 178 LEU A CA 1
ATOM 1422 C C . LEU A 1 178 ? -42.265 -8.441 47.242 1.00 91.56 178 LEU A C 1
ATOM 1424 O O . LEU A 1 178 ? -43.355 -8.472 47.811 1.00 91.56 178 LEU A O 1
ATOM 1428 N N . GLU A 1 179 ? -41.552 -9.548 47.054 1.00 93.06 179 GLU A N 1
ATOM 1429 C CA . GLU A 1 179 ? -41.954 -10.854 47.594 1.00 93.06 179 GLU A CA 1
ATOM 1430 C C . GLU A 1 179 ? -41.995 -10.831 49.124 1.00 93.06 179 GLU A C 1
ATOM 1432 O O . GLU A 1 179 ? -42.933 -11.329 49.743 1.00 93.06 179 GLU A O 1
ATOM 1437 N N . LYS A 1 180 ? -41.022 -10.169 49.755 1.00 93.75 180 LYS A N 1
ATOM 1438 C CA . LYS A 1 180 ? -41.017 -10.015 51.208 1.00 93.75 180 LYS A CA 1
ATOM 1439 C C . LYS A 1 180 ? -42.199 -9.179 51.707 1.00 93.75 180 LYS A C 1
ATOM 1441 O O . LYS A 1 180 ? -42.872 -9.587 52.648 1.00 93.75 180 LYS A O 1
ATOM 1446 N N . THR A 1 181 ? -42.481 -8.035 51.079 1.00 92.75 181 THR A N 1
ATOM 1447 C CA . THR A 1 181 ? -43.604 -7.182 51.502 1.00 92.75 181 THR A CA 1
ATOM 1448 C C . THR A 1 181 ? -44.958 -7.839 51.263 1.00 92.75 181 THR A C 1
ATOM 1450 O O . THR A 1 181 ? -45.864 -7.657 52.071 1.00 92.75 181 THR A O 1
ATOM 1453 N N . THR A 1 182 ? -45.114 -8.617 50.189 1.00 93.31 182 THR A N 1
ATOM 1454 C CA . THR A 1 182 ? -46.345 -9.387 49.942 1.00 93.31 182 THR A CA 1
ATOM 1455 C C . THR A 1 182 ? -46.543 -10.488 50.982 1.00 93.31 182 THR A C 1
ATOM 1457 O O . THR A 1 182 ? -47.643 -10.597 51.522 1.00 93.31 182 THR A O 1
ATOM 1460 N N . ALA A 1 183 ? -45.485 -11.218 51.350 1.00 92.94 183 ALA A N 1
ATOM 1461 C CA . ALA A 1 183 ? -45.537 -12.210 52.424 1.00 92.94 183 ALA A CA 1
ATOM 1462 C C . ALA A 1 183 ? -45.901 -11.588 53.789 1.00 92.94 183 ALA A C 1
ATOM 1464 O O . ALA A 1 183 ? -46.743 -12.125 54.510 1.00 92.94 183 ALA A O 1
ATOM 1465 N N . GLU A 1 184 ? -45.325 -10.431 54.135 1.00 93.12 184 GLU A N 1
ATOM 1466 C CA . GLU A 1 184 ? -45.672 -9.685 55.357 1.00 93.12 184 GLU A CA 1
ATOM 1467 C C . GLU A 1 184 ? -47.149 -9.242 55.358 1.00 93.12 184 GLU A C 1
ATOM 1469 O O . GLU A 1 184 ? -47.841 -9.350 56.373 1.00 93.12 184 GLU A O 1
ATOM 1474 N N . LEU A 1 185 ? -47.663 -8.789 54.208 1.00 91.00 185 LEU A N 1
ATOM 1475 C CA . LEU A 1 185 ? -49.066 -8.397 54.035 1.00 91.00 185 LEU A CA 1
ATOM 1476 C C . LEU A 1 185 ? -50.032 -9.578 54.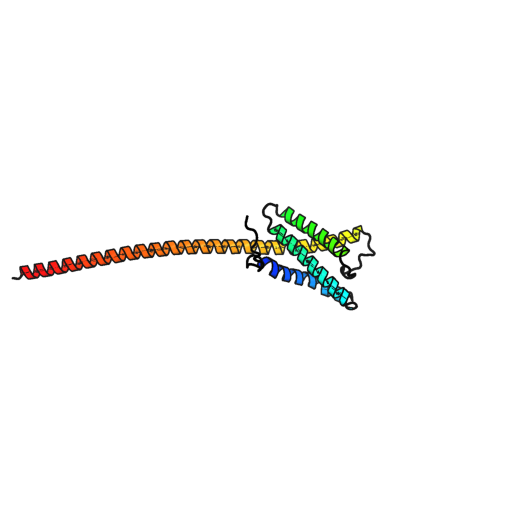191 1.00 91.00 185 LEU A C 1
ATOM 1478 O O . LEU A 1 185 ? -51.096 -9.419 54.793 1.00 91.00 185 LEU A O 1
ATOM 1482 N N . GLU A 1 186 ? -49.681 -10.754 53.668 1.00 92.56 186 GLU A N 1
ATOM 1483 C CA . GLU A 1 186 ? -50.475 -11.976 53.833 1.00 92.56 186 GLU A CA 1
ATOM 1484 C C . GLU A 1 186 ? -50.522 -12.433 55.291 1.00 92.56 186 GLU A C 1
ATOM 1486 O O . GLU A 1 186 ? -51.609 -12.717 55.802 1.00 92.56 186 GLU A O 1
ATOM 1491 N N . GLN A 1 187 ? -49.381 -12.423 55.987 1.00 91.88 187 GLN A N 1
ATOM 1492 C CA . GLN A 1 187 ? -49.319 -12.738 57.417 1.00 91.88 187 GLN A CA 1
ATOM 1493 C C . GLN A 1 187 ? -50.166 -11.770 58.248 1.00 91.88 187 GLN A C 1
ATOM 1495 O O . GLN A 1 187 ? -50.962 -12.205 59.081 1.00 91.88 187 GLN A O 1
ATOM 1500 N N . ALA A 1 188 ? -50.066 -10.464 57.984 1.00 89.50 188 ALA A N 1
ATOM 1501 C CA . ALA A 1 188 ? -50.894 -9.465 58.654 1.00 89.50 188 ALA A CA 1
ATOM 1502 C C . ALA A 1 188 ? -52.396 -9.697 58.396 1.00 89.50 188 ALA A C 1
ATOM 1504 O O . ALA A 1 188 ? -53.220 -9.548 59.301 1.00 89.50 188 ALA A O 1
ATOM 1505 N N . ARG A 1 189 ? -52.771 -10.111 57.176 1.00 88.94 189 ARG A N 1
ATOM 1506 C CA . ARG A 1 189 ? -54.156 -10.469 56.829 1.00 88.94 189 ARG A CA 1
ATOM 1507 C C . ARG A 1 189 ? -54.655 -11.70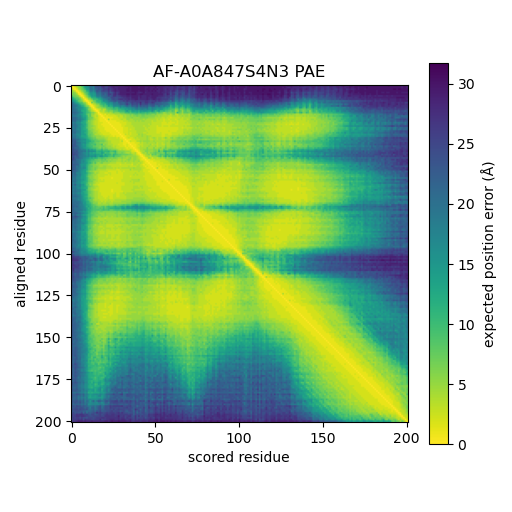0 57.579 1.00 88.94 189 ARG A C 1
ATOM 1509 O O . ARG A 1 189 ? -55.794 -11.689 58.042 1.00 88.94 189 ARG A O 1
ATOM 1516 N N . GLN A 1 190 ? -53.830 -12.738 57.695 1.00 88.94 190 GLN A N 1
ATOM 1517 C CA . GLN A 1 190 ? -54.169 -13.953 58.438 1.00 88.94 190 GLN A CA 1
ATOM 1518 C C . GLN A 1 190 ? -54.358 -13.654 59.928 1.00 88.94 190 GLN A C 1
ATOM 1520 O O . GLN A 1 190 ? -55.395 -14.005 60.483 1.00 88.94 190 GLN A O 1
ATOM 1525 N N . GLN A 1 191 ? -53.446 -12.894 60.538 1.00 85.88 191 GLN A N 1
ATOM 1526 C CA . GLN A 1 191 ? -53.571 -12.463 61.936 1.00 85.88 191 GLN A CA 1
ATOM 1527 C C . GLN A 1 191 ? -54.833 -11.623 62.182 1.00 85.88 191 GLN A C 1
ATOM 1529 O O . GLN A 1 191 ? -55.512 -11.788 63.195 1.00 85.88 191 GLN A O 1
ATOM 1534 N N . LEU A 1 192 ? -55.187 -10.728 61.252 1.00 82.19 192 LEU A N 1
ATOM 1535 C CA . LEU A 1 192 ? -56.440 -9.967 61.321 1.00 82.19 192 LEU A CA 1
ATOM 1536 C C . LEU A 1 192 ? -57.676 -10.871 61.215 1.00 82.19 192 LEU A C 1
ATOM 1538 O O . LEU A 1 192 ? -58.668 -10.626 61.901 1.00 82.19 192 LEU A O 1
ATOM 1542 N N . ALA A 1 193 ? -57.642 -11.899 60.365 1.00 84.31 193 ALA A N 1
ATOM 1543 C CA . ALA A 1 193 ? -58.734 -12.860 60.238 1.00 84.31 193 ALA A CA 1
ATOM 1544 C C . ALA A 1 193 ? -58.903 -13.704 61.514 1.00 84.31 193 ALA A C 1
ATOM 1546 O O . ALA A 1 193 ? -60.029 -13.863 61.985 1.00 84.31 193 ALA A O 1
ATOM 1547 N N . GLU A 1 194 ? -57.803 -14.171 62.107 1.00 83.56 194 GLU A N 1
ATOM 1548 C CA . GLU A 1 194 ? -57.795 -14.910 63.376 1.00 83.56 194 GLU A CA 1
ATOM 1549 C C . GLU A 1 194 ? -58.309 -14.055 64.541 1.00 83.56 194 GLU A C 1
ATOM 1551 O O . GLU A 1 194 ? -59.205 -14.481 65.272 1.00 83.56 194 GLU A O 1
ATOM 1556 N N . ASN A 1 195 ? -57.828 -12.814 64.675 1.00 79.50 195 ASN A N 1
ATOM 1557 C CA . ASN A 1 195 ? -58.309 -11.889 65.706 1.00 79.50 195 ASN A CA 1
ATOM 1558 C C . ASN A 1 195 ? -59.804 -11.575 65.553 1.00 79.50 195 ASN A C 1
ATOM 1560 O O . ASN A 1 195 ? -60.531 -11.547 66.543 1.00 79.50 195 ASN A O 1
ATOM 1564 N N . ASN A 1 196 ? -60.293 -11.377 64.325 1.00 77.56 196 ASN A N 1
ATOM 1565 C CA . ASN A 1 196 ? -61.716 -11.130 64.078 1.00 77.56 196 ASN A CA 1
ATOM 1566 C C . ASN A 1 196 ? -62.599 -12.367 64.312 1.00 77.56 196 ASN A C 1
ATOM 1568 O O . ASN A 1 196 ? -63.773 -12.209 64.648 1.00 77.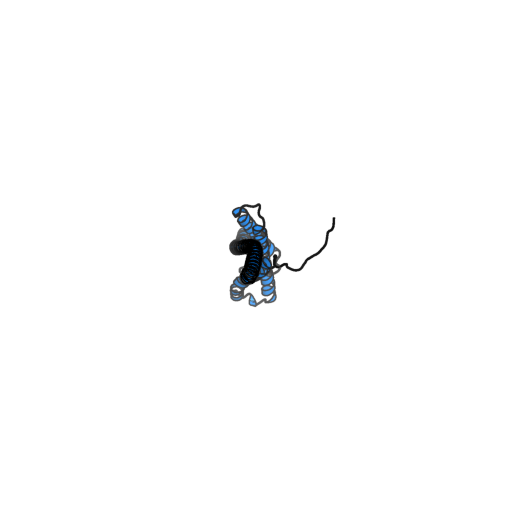56 196 ASN A O 1
ATOM 1572 N N . ALA A 1 197 ? -62.070 -13.579 64.123 1.00 71.44 197 ALA A N 1
ATOM 1573 C CA . ALA A 1 197 ? -62.770 -14.819 64.452 1.00 71.44 197 ALA A CA 1
ATOM 1574 C C . ALA A 1 197 ? -62.845 -15.038 65.973 1.00 71.44 197 ALA A C 1
ATOM 1576 O O . ALA A 1 197 ? -63.904 -15.396 66.480 1.00 71.44 197 ALA A O 1
ATOM 1577 N N . SER A 1 198 ? -61.758 -14.743 66.694 1.00 66.31 198 SER A N 1
ATOM 1578 C CA . SER A 1 198 ? -61.681 -14.794 68.161 1.00 66.31 198 SER A CA 1
ATOM 1579 C C . SER A 1 198 ? -62.640 -13.805 68.840 1.00 66.31 198 SER A C 1
ATOM 1581 O O . SER A 1 198 ? -63.327 -14.153 69.790 1.00 66.31 198 SER A O 1
ATOM 1583 N N . ASN A 1 199 ? -62.784 -12.589 68.301 1.00 64.25 199 ASN A N 1
ATOM 1584 C CA . ASN A 1 199 ? -63.661 -11.555 68.873 1.00 64.25 199 ASN A CA 1
ATOM 1585 C C . ASN A 1 199 ? -65.172 -11.789 68.641 1.00 64.25 199 ASN A C 1
ATOM 1587 O O . ASN A 1 199 ? -65.992 -10.977 69.068 1.00 64.25 199 ASN A O 1
ATOM 1591 N N . LYS A 1 200 ? -65.550 -12.841 67.902 1.00 57.09 200 LYS A N 1
ATOM 1592 C CA . LYS A 1 200 ? -66.948 -13.203 67.604 1.00 57.09 200 LYS A CA 1
ATOM 1593 C C . LYS A 1 200 ? -67.462 -14.409 68.405 1.00 57.09 200 LYS A C 1
ATOM 1595 O O . LYS A 1 200 ? -68.645 -14.719 68.261 1.00 57.09 200 LYS A O 1
ATOM 1600 N N . SER A 1 201 ? -66.618 -15.074 69.203 1.00 49.69 201 SER A N 1
ATOM 1601 C CA . SER A 1 201 ? -67.029 -16.121 70.159 1.00 49.69 201 SER A CA 1
ATOM 1602 C C . SER A 1 201 ? -67.168 -15.552 71.562 1.00 49.69 201 SER A C 1
ATOM 1604 O O . SER A 1 201 ? -68.152 -15.911 72.239 1.00 49.69 201 SER A O 1
#

Mean predicted aligned error: 11.46 Å

Foldseek 3Di:
DDDDDCPPDCDPVRCLLPPVLLVVLVCVLVVCVVLLVVLVVVVDVPLSVQLSVLSSVLLSVLSVLLLVLLPDDPDDPVVSLVVSLVVLLVSLVVSVVVRPRQPNDVDGLVPPDPVVSSVVSSVVSNVSSVVNNVVSNVSVVVVVVVVVVVVVVVVVVVVVVVVVVVVVVVVVVVVVVVVVVVVVVVVVVVVVVVVVVVVVD

pLDDT: mean 83.13, std 13.1, range [32.47, 94.5]

Solvent-accessible surface area (backbone atoms only — not comparable to full-atom values): 11083 Å² total; per-residue (Å²): 142,85,83,86,81,85,77,84,62,79,48,84,89,49,44,74,56,51,56,58,43,53,51,53,20,50,52,57,41,52,66,51,47,65,59,41,54,72,72,54,48,65,83,43,60,66,47,46,50,52,24,47,51,50,45,29,53,51,43,42,48,44,48,53,47,33,48,53,46,65,66,51,82,91,61,58,71,69,58,38,48,49,50,36,28,53,49,20,14,51,50,37,46,49,52,58,76,70,45,89,39,85,66,64,47,94,60,86,50,9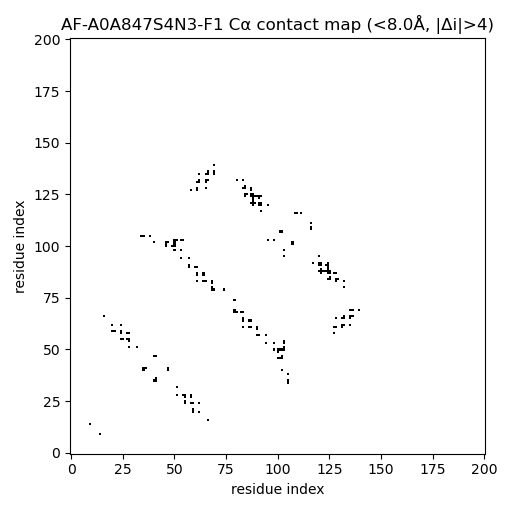0,86,46,60,68,69,61,39,51,49,53,35,27,50,54,15,31,53,52,30,65,58,46,38,56,55,48,48,51,54,53,50,54,47,52,52,52,55,49,50,54,51,52,53,52,52,51,52,53,53,50,50,56,52,49,55,50,48,53,52,52,48,52,53,52,51,53,52,50,53,50,53,51,52,52,51,51,52,54,50,50,53,51,52,51,52,58,54,61,76,72,112

Organism: NCBI:txid2202339

Secondary structure (DSSP, 8-state):
--------S--HHHHHHHHHHHHHHHHHHHHHHHHHHHTTGGG-HHHHHHHHHHHHHHHHHHHHHHHHHHH-SSS-HHHHHHHHHHHHHHHHHHHHHH---TTSSSS--TTS-HHHHHHHHHHHHHHHHHHHHHHHHHHHHHHHHHHHHHHHHHHHHHHHHHHHHHHHHHHHHHHHHHHHHHHHHHHHHHHHHHHHHHTT-

Radius of gyration: 35.88 Å; Cα contacts (8 Å, |Δi|>4): 114; chains: 1; bounding box: 91×35×103 Å